Protein AF-A0AAV4K4A9-F1 (afdb_monomer)

Organism: NCBI:txid980427

Secondary structure (DSSP, 8-state):
---------PPP-PPPSS-SEEEEEEEEEEEEEEESBSSSS--SS-EEEE-TTS-EEEEBTTB---EEEE--EEE-GGG--GGGSPPTT-EEEEEEEEEEEEESSS----EEEEEETTEEEEEE-SEEEEEEETTEEEEEEEEE-HHHHTT-TTS-EEEE-EEEE-SHHHHHTT---EEEEEEEEEE-TTSPEEEEEE-------BTTTTB-------------S--TTT---EEEE------SSSPPS--EEEE-

Radius of gyration: 19.11 Å; Cα contacts (8 Å, |Δi|>4): 613; chains: 1; bounding box: 39×49×64 Å

Nearest PDB structures (foldseek):
  7qx5-assembly1_A  TM=4.169E-01  e=8.513E-01  Bacillus thuringiensis serovar israelensis
  7r1e-assembly1_A  TM=4.114E-01  e=1.459E+00  Bacillus thuringiensis serovar jegathesan
  2df7-assembly1_P  TM=2.589E-01  e=4.003E-01  Infectious bursal disease virus
  1vly-assembly1_A  TM=3.754E-01  e=1.540E+00  Escherichia coli
  3hr6-assembly1_A  TM=4.296E-01  e=2.786E+00  Corynebacterium diphtheriae

Mean predicted aligned error: 8.97 Å

Structure (mmCIF, N/CA/C/O backbone):
data_AF-A0AAV4K4A9-F1
#
_entry.id   AF-A0AAV4K4A9-F1
#
loop_
_atom_site.group_PDB
_atom_site.id
_atom_site.type_symbol
_atom_site.label_atom_id
_atom_site.label_alt_id
_atom_site.label_comp_id
_atom_site.label_asym_id
_atom_site.label_entity_id
_atom_site.label_seq_id
_atom_site.pdbx_PDB_ins_code
_atom_site.Cartn_x
_atom_site.Cartn_y
_atom_site.Cartn_z
_atom_site.occupancy
_atom_site.B_iso_or_equiv
_atom_site.auth_seq_id
_atom_site.auth_comp_id
_atom_site.auth_asym_id
_atom_site.auth_atom_id
_atom_site.pdbx_PDB_model_num
ATOM 1 N N . MET A 1 1 ? 16.559 29.540 -35.516 1.00 31.52 1 MET A N 1
ATOM 2 C CA . MET A 1 1 ? 16.149 30.175 -34.246 1.00 31.52 1 MET A CA 1
ATOM 3 C C . MET A 1 1 ? 15.430 29.115 -33.430 1.00 31.52 1 MET A C 1
ATOM 5 O O . MET A 1 1 ? 14.381 28.653 -33.857 1.00 31.52 1 MET A O 1
ATOM 9 N N . CYS A 1 2 ? 16.063 28.633 -32.359 1.00 28.23 2 CYS A N 1
ATOM 10 C CA . CYS A 1 2 ? 15.518 27.601 -31.478 1.00 28.23 2 CYS A CA 1
ATOM 11 C C . CYS A 1 2 ? 14.335 28.163 -30.688 1.00 28.23 2 CYS A C 1
ATOM 13 O O . CYS A 1 2 ? 14.503 29.126 -29.943 1.00 28.23 2 CYS A O 1
ATOM 15 N N . ALA A 1 3 ? 13.161 27.551 -30.822 1.00 24.86 3 ALA A N 1
ATOM 16 C CA . ALA A 1 3 ? 12.085 27.738 -29.863 1.00 24.86 3 ALA A CA 1
ATOM 17 C C . ALA A 1 3 ? 12.395 26.859 -28.646 1.00 24.86 3 ALA A C 1
ATOM 19 O O . ALA A 1 3 ? 12.229 25.641 -28.682 1.00 24.86 3 ALA A O 1
ATOM 20 N N . ALA A 1 4 ? 12.911 27.486 -27.590 1.00 30.33 4 ALA A N 1
ATOM 21 C CA . ALA A 1 4 ? 12.960 26.898 -26.265 1.00 30.33 4 ALA A CA 1
ATOM 22 C C . ALA A 1 4 ? 11.515 26.692 -25.792 1.00 30.33 4 ALA A C 1
ATOM 24 O O . ALA A 1 4 ? 10.808 27.653 -25.486 1.00 30.33 4 ALA A O 1
ATOM 25 N N . GLY A 1 5 ? 11.059 25.441 -25.789 1.00 28.48 5 GLY A N 1
ATOM 26 C CA . GLY A 1 5 ? 9.817 25.075 -25.128 1.00 28.48 5 GLY A CA 1
ATOM 27 C C . GLY A 1 5 ? 9.975 25.307 -23.631 1.00 28.48 5 GLY A C 1
ATOM 28 O O . GLY A 1 5 ? 10.838 24.700 -22.998 1.00 28.48 5 GLY A O 1
ATOM 29 N N . LEU A 1 6 ? 9.155 26.201 -23.078 1.00 29.27 6 LEU A N 1
ATOM 30 C CA . LEU A 1 6 ? 8.904 26.287 -21.645 1.00 29.27 6 LEU A CA 1
ATOM 31 C C . LEU A 1 6 ? 8.525 24.885 -21.141 1.00 29.27 6 LEU A C 1
ATOM 33 O O . LEU A 1 6 ? 7.424 24.402 -21.403 1.00 29.27 6 LEU A O 1
ATOM 37 N N . LEU A 1 7 ? 9.425 24.237 -20.403 1.00 31.30 7 LEU A N 1
ATOM 38 C CA . LEU A 1 7 ? 9.062 23.133 -19.525 1.00 31.30 7 LEU A CA 1
ATOM 39 C C . LEU A 1 7 ? 8.252 23.741 -18.379 1.00 31.30 7 LEU A C 1
ATOM 41 O O . LEU A 1 7 ? 8.807 24.316 -17.444 1.00 31.30 7 LEU A O 1
ATOM 45 N N . ALA A 1 8 ? 6.927 23.665 -18.489 1.00 32.91 8 ALA A N 1
ATOM 46 C CA . ALA A 1 8 ? 6.039 23.909 -17.366 1.00 32.91 8 ALA A CA 1
ATOM 47 C C . ALA A 1 8 ? 6.476 22.996 -16.211 1.00 32.91 8 ALA A C 1
ATOM 49 O O . ALA A 1 8 ? 6.582 21.783 -16.393 1.00 32.91 8 ALA A O 1
ATOM 50 N N . GLY A 1 9 ? 6.754 23.573 -15.039 1.00 34.38 9 GLY A N 1
ATOM 51 C CA . GLY A 1 9 ? 6.986 22.804 -13.820 1.00 34.38 9 GLY A CA 1
ATOM 52 C C . GLY A 1 9 ? 5.786 21.891 -13.579 1.00 34.38 9 GLY A C 1
ATOM 53 O O . GLY A 1 9 ? 4.673 22.371 -13.376 1.00 34.38 9 GLY A O 1
ATOM 54 N N . GLN A 1 10 ? 5.988 20.580 -13.693 1.00 39.47 10 GLN A N 1
ATOM 55 C CA . GLN A 1 10 ? 4.900 19.611 -13.606 1.00 39.47 10 GLN A CA 1
ATOM 56 C C . GLN A 1 10 ? 4.640 19.278 -12.136 1.00 39.47 10 GLN A C 1
ATOM 58 O O . GLN A 1 10 ? 5.542 18.860 -11.413 1.00 39.47 10 GLN A O 1
ATOM 63 N N . ALA A 1 11 ? 3.406 19.525 -11.697 1.00 41.56 11 ALA A N 1
ATOM 64 C CA . ALA A 1 11 ? 2.980 19.400 -10.312 1.00 41.56 11 ALA A CA 1
ATOM 65 C C . ALA A 1 11 ? 3.169 17.967 -9.789 1.00 41.56 11 ALA A C 1
ATOM 67 O O . ALA A 1 11 ? 2.627 17.013 -10.346 1.00 41.56 11 ALA A O 1
ATOM 68 N N . GLN A 1 12 ? 3.901 17.829 -8.681 1.00 52.84 12 GLN A N 1
ATOM 69 C CA . GLN A 1 12 ? 3.776 16.667 -7.804 1.00 52.84 12 GLN A CA 1
ATOM 70 C C . GLN A 1 12 ? 2.296 16.520 -7.429 1.00 52.84 12 GLN A C 1
ATOM 72 O O . GLN A 1 12 ? 1.659 17.503 -7.039 1.00 52.84 12 GLN A O 1
ATOM 77 N N . ALA A 1 13 ? 1.745 15.308 -7.492 1.00 65.62 13 ALA A N 1
ATOM 78 C CA . ALA A 1 13 ? 0.478 15.011 -6.832 1.00 65.62 13 ALA A CA 1
ATOM 79 C C . ALA A 1 13 ? 0.722 14.940 -5.316 1.00 65.62 13 ALA A C 1
ATOM 81 O O . ALA A 1 13 ? 0.806 13.856 -4.733 1.00 65.62 13 ALA A O 1
ATOM 82 N N . ALA A 1 14 ? 0.918 16.119 -4.715 1.00 72.50 14 ALA A N 1
ATOM 83 C CA . ALA A 1 14 ? 1.229 16.288 -3.307 1.00 72.50 14 ALA A CA 1
ATOM 84 C C . ALA A 1 14 ? 0.221 15.520 -2.450 1.00 72.50 14 ALA A C 1
ATOM 86 O O . ALA A 1 14 ? -0.976 15.498 -2.747 1.00 72.50 14 ALA A O 1
ATOM 87 N N . VAL A 1 15 ? 0.721 14.889 -1.387 1.00 83.44 15 VAL A N 1
ATOM 88 C CA . VAL A 1 15 ? -0.141 14.239 -0.398 1.00 83.44 15 VAL A CA 1
ATOM 89 C C . VAL A 1 15 ? -1.158 15.264 0.102 1.00 83.44 15 VAL A C 1
ATOM 91 O O . VAL A 1 15 ? -0.782 16.377 0.475 1.00 83.44 15 VAL A O 1
ATOM 94 N N . SER A 1 16 ? -2.441 14.895 0.063 1.00 83.88 16 SER A N 1
ATOM 95 C CA . SER A 1 16 ? -3.537 15.790 0.446 1.00 83.88 16 SER A CA 1
ATOM 96 C C . SER A 1 16 ? -3.318 16.370 1.844 1.00 83.88 16 SER A C 1
ATOM 98 O O . SER A 1 16 ? -2.911 15.657 2.762 1.00 83.88 16 SER A O 1
ATOM 100 N N . SER A 1 17 ? -3.630 17.655 2.024 1.00 84.25 17 SER A N 1
ATOM 101 C CA . SER A 1 17 ? -3.564 18.306 3.335 1.00 84.25 17 SER A CA 1
ATOM 102 C C . SER A 1 17 ? -4.742 17.958 4.243 1.00 84.25 17 SER A C 1
ATOM 104 O O . SER A 1 17 ? -4.662 18.108 5.465 1.00 84.25 17 SER A O 1
ATOM 106 N N . THR A 1 18 ? -5.836 17.474 3.660 1.00 87.00 18 THR A N 1
ATOM 107 C CA . THR A 1 18 ? -7.007 16.951 4.363 1.00 87.00 18 THR A CA 1
ATOM 108 C C . THR A 1 18 ? -7.087 15.435 4.197 1.00 87.00 18 THR A C 1
ATOM 110 O O . THR A 1 18 ? -6.672 14.897 3.162 1.00 87.00 18 THR A O 1
ATOM 113 N N . PRO A 1 19 ? -7.604 14.715 5.202 1.00 90.44 19 PRO A N 1
ATOM 114 C CA . PRO A 1 19 ? -7.684 13.271 5.125 1.00 90.44 19 PRO A CA 1
ATOM 115 C C . PRO A 1 19 ? -8.718 12.834 4.088 1.00 90.44 19 PRO A C 1
ATOM 117 O O . PRO A 1 19 ? -9.849 13.311 4.050 1.00 90.44 19 PRO A O 1
ATOM 120 N N . ASN A 1 20 ? -8.314 11.869 3.275 1.00 90.38 20 ASN A N 1
ATOM 121 C CA . ASN A 1 20 ? -9.130 11.198 2.272 1.00 90.38 20 ASN A CA 1
ATOM 122 C C . ASN A 1 20 ? -10.130 10.209 2.883 1.00 90.38 20 ASN A C 1
ATOM 124 O O . ASN A 1 20 ? -11.133 9.866 2.259 1.00 90.38 20 ASN A O 1
ATOM 128 N N . LEU A 1 21 ? -9.809 9.700 4.072 1.00 92.75 21 LEU A N 1
ATOM 129 C CA . LEU A 1 21 ? -10.647 8.828 4.880 1.00 92.75 21 LEU A CA 1
ATOM 130 C C . LEU A 1 21 ? -10.305 9.069 6.347 1.00 92.75 21 LEU A C 1
ATOM 132 O O . LEU A 1 21 ? -9.131 9.181 6.707 1.00 92.75 21 LEU A O 1
ATOM 136 N N . GLN A 1 22 ? -11.327 9.089 7.195 1.00 93.44 22 GLN A N 1
ATOM 137 C CA . GLN A 1 22 ? -11.163 9.042 8.640 1.00 93.44 22 GLN A CA 1
ATOM 138 C C . GLN A 1 22 ? -12.026 7.928 9.210 1.00 93.44 22 GLN A C 1
ATOM 140 O O . GLN A 1 22 ? -13.184 7.762 8.827 1.00 93.44 22 GLN A O 1
ATOM 145 N N . VAL A 1 23 ? -11.456 7.171 10.138 1.00 94.94 23 VAL A N 1
ATOM 146 C CA . VAL A 1 23 ? -12.168 6.145 10.896 1.00 94.94 23 VAL A CA 1
ATOM 147 C C . VAL A 1 23 ? -11.972 6.451 12.367 1.00 94.94 23 VAL A C 1
ATOM 149 O O . VAL A 1 23 ? -10.843 6.654 12.804 1.00 94.94 23 VAL A O 1
ATOM 152 N N . SER A 1 24 ? -13.062 6.472 13.127 1.00 93.62 24 SER A N 1
ATOM 153 C CA . SER A 1 24 ? -13.039 6.724 14.567 1.00 93.62 24 SER A CA 1
ATOM 154 C C . SER A 1 24 ? -13.718 5.590 15.325 1.00 93.62 24 SER A C 1
ATOM 156 O O . SER A 1 24 ? -14.653 4.965 14.826 1.00 93.62 24 SER A O 1
ATOM 158 N N . GLY A 1 25 ? -13.252 5.327 16.542 1.00 94.44 25 GLY A N 1
ATOM 159 C CA . GLY A 1 25 ? -13.814 4.307 17.427 1.00 94.44 25 GLY A CA 1
ATOM 160 C C . GLY A 1 25 ? -12.772 3.784 18.405 1.00 94.44 25 GLY A C 1
ATOM 161 O O . GLY A 1 25 ? -11.691 4.357 18.519 1.00 94.44 25 GLY A O 1
ATOM 162 N N . ARG A 1 26 ? -13.065 2.674 19.092 1.00 95.75 26 ARG A N 1
ATOM 163 C CA . ARG A 1 26 ? -12.061 1.926 19.872 1.00 95.75 26 ARG A CA 1
ATOM 164 C C . ARG A 1 26 ? -11.198 1.092 18.936 1.00 95.75 26 ARG A C 1
ATOM 166 O O . ARG A 1 26 ? -11.379 -0.119 18.817 1.00 95.75 26 ARG A O 1
ATOM 173 N N . ILE A 1 27 ? -10.335 1.783 18.207 1.00 96.31 27 ILE A N 1
ATOM 174 C CA . ILE A 1 27 ? -9.623 1.247 17.053 1.00 96.31 27 ILE A CA 1
ATOM 175 C C . ILE A 1 27 ? -8.112 1.336 17.218 1.00 96.31 27 ILE A C 1
ATOM 177 O O . ILE A 1 27 ? -7.586 2.155 17.969 1.00 96.31 27 ILE A O 1
ATOM 181 N N . GLU A 1 28 ? -7.428 0.494 16.461 1.00 95.25 28 GLU A N 1
ATOM 182 C CA . GLU A 1 28 ? -5.999 0.558 16.175 1.00 95.25 28 GLU A CA 1
ATOM 183 C C . GLU A 1 28 ? -5.806 0.060 14.734 1.00 95.25 28 GLU A C 1
ATOM 185 O O . GLU A 1 28 ? -6.758 -0.420 14.102 1.00 95.25 28 GLU A O 1
ATOM 190 N N . TYR A 1 29 ? -4.606 0.209 14.181 1.00 95.31 29 TYR A N 1
ATOM 191 C CA . TYR A 1 29 ? -4.304 -0.292 12.845 1.00 95.31 29 TYR A CA 1
ATOM 192 C C . TYR A 1 29 ? -3.101 -1.232 12.826 1.00 95.31 29 TYR A C 1
ATOM 194 O O . TYR A 1 29 ? -2.141 -1.073 13.576 1.00 95.31 29 TYR A O 1
ATOM 202 N N . ALA A 1 30 ? -3.152 -2.197 11.912 1.00 94.50 30 ALA A N 1
ATOM 203 C CA . ALA A 1 30 ? -2.021 -3.024 11.529 1.00 94.50 30 ALA A CA 1
ATOM 204 C C . ALA A 1 30 ? -1.550 -2.589 10.137 1.00 94.50 30 ALA A C 1
ATOM 206 O O . ALA A 1 30 ? -2.353 -2.504 9.206 1.00 94.50 30 ALA A O 1
ATOM 207 N N . ALA A 1 31 ? -0.255 -2.316 9.994 1.00 93.31 31 ALA A N 1
ATOM 208 C CA . ALA A 1 31 ? 0.359 -1.944 8.723 1.00 93.31 31 ALA A CA 1
ATOM 209 C C . ALA A 1 31 ? 1.382 -3.000 8.304 1.00 93.31 31 ALA A C 1
ATOM 211 O O . ALA A 1 31 ? 2.259 -3.393 9.079 1.00 93.31 31 ALA A O 1
ATOM 212 N N . MET A 1 32 ? 1.277 -3.472 7.070 1.00 91.81 32 MET A N 1
ATOM 213 C CA . MET A 1 32 ? 2.127 -4.541 6.555 1.00 91.81 32 MET A CA 1
ATOM 214 C C . MET A 1 32 ? 2.301 -4.412 5.050 1.00 91.81 32 MET A C 1
ATOM 216 O O . MET A 1 32 ? 1.463 -3.821 4.389 1.00 91.81 32 MET A O 1
ATOM 220 N N . GLY A 1 33 ? 3.374 -4.955 4.496 1.00 90.44 33 GLY A N 1
ATOM 221 C CA . GLY A 1 33 ? 3.667 -4.788 3.080 1.00 90.44 33 GLY A CA 1
ATOM 222 C C . GLY A 1 33 ? 4.835 -5.644 2.641 1.00 90.44 33 GLY A C 1
ATOM 223 O O . GLY A 1 33 ? 5.536 -6.227 3.474 1.00 90.44 33 GLY A O 1
ATOM 224 N N . ALA A 1 34 ? 5.042 -5.698 1.332 1.00 85.19 34 ALA A N 1
ATOM 225 C CA . ALA A 1 34 ? 6.196 -6.337 0.728 1.00 85.19 34 ALA A CA 1
ATOM 226 C C . ALA A 1 34 ? 6.656 -5.557 -0.508 1.00 85.19 34 ALA A C 1
ATOM 228 O O . ALA A 1 34 ? 5.918 -4.767 -1.101 1.00 85.19 34 ALA A O 1
ATOM 229 N N . SER A 1 35 ? 7.903 -5.805 -0.900 1.00 84.50 35 SER A N 1
ATOM 230 C CA . SER A 1 35 ? 8.472 -5.298 -2.145 1.00 84.50 35 SER A CA 1
ATOM 231 C C . SER A 1 35 ? 8.472 -6.386 -3.218 1.00 84.50 35 SER A C 1
ATOM 233 O O . SER A 1 35 ? 8.576 -7.578 -2.920 1.00 84.50 35 SER A O 1
ATOM 235 N N . PHE A 1 36 ? 8.411 -5.961 -4.478 1.00 81.44 36 PHE A N 1
ATOM 236 C CA . PHE A 1 36 ? 8.521 -6.834 -5.648 1.00 81.44 36 PHE A CA 1
ATOM 237 C C . PHE A 1 36 ? 9.974 -7.237 -5.970 1.00 81.44 36 PHE A C 1
ATOM 239 O O . PHE A 1 36 ? 10.223 -7.917 -6.964 1.00 81.44 36 PHE A O 1
ATOM 246 N N . ARG A 1 37 ? 10.948 -6.850 -5.136 1.00 74.44 37 ARG A N 1
ATOM 247 C CA . ARG A 1 37 ? 12.365 -7.208 -5.292 1.00 74.44 37 ARG A CA 1
ATOM 248 C C . ARG A 1 37 ? 12.674 -8.665 -4.971 1.00 74.44 37 ARG A C 1
ATOM 250 O O . ARG A 1 37 ? 12.020 -9.296 -4.139 1.00 74.44 37 ARG A O 1
ATOM 257 N N . THR A 1 38 ? 13.732 -9.185 -5.592 1.00 57.22 38 THR A N 1
ATOM 258 C CA . THR A 1 38 ? 14.248 -10.540 -5.328 1.00 57.22 38 THR A CA 1
ATOM 259 C C . THR A 1 38 ? 15.074 -10.660 -4.055 1.00 57.22 38 THR A C 1
ATOM 261 O O . THR A 1 38 ? 15.098 -11.733 -3.461 1.00 57.22 38 THR A O 1
ATOM 264 N N . THR A 1 39 ? 15.713 -9.579 -3.611 1.00 52.69 39 THR A N 1
ATOM 265 C CA . THR A 1 39 ? 16.541 -9.535 -2.399 1.00 52.69 39 THR A CA 1
ATOM 266 C C . THR A 1 39 ? 16.265 -8.250 -1.624 1.00 52.69 39 THR A C 1
ATOM 268 O O . THR A 1 39 ? 16.227 -7.158 -2.192 1.00 52.69 39 THR A O 1
ATOM 271 N N . ASN A 1 40 ? 16.049 -8.386 -0.312 1.00 41.81 40 ASN A N 1
ATOM 272 C CA . ASN A 1 40 ? 16.108 -7.265 0.621 1.00 41.81 40 ASN A CA 1
ATOM 273 C C . ASN A 1 40 ? 17.582 -6.885 0.779 1.00 41.81 40 ASN A C 1
ATOM 275 O O . ASN A 1 40 ? 18.361 -7.695 1.276 1.00 41.81 40 ASN A O 1
ATOM 279 N N . GLY A 1 41 ? 17.952 -5.684 0.347 1.00 35.34 41 GLY A N 1
ATOM 280 C CA . GLY A 1 41 ? 19.350 -5.283 0.235 1.00 35.34 41 GLY A CA 1
ATOM 281 C C . GLY A 1 41 ? 19.921 -5.730 -1.106 1.00 35.34 41 GLY A C 1
ATOM 282 O O . GLY A 1 41 ? 19.940 -6.913 -1.447 1.00 35.34 41 GLY A O 1
ATOM 283 N N . ASN A 1 42 ? 20.356 -4.765 -1.898 1.00 36.44 42 ASN A N 1
ATOM 284 C CA . ASN A 1 42 ? 21.096 -5.026 -3.119 1.00 36.44 42 ASN A CA 1
ATOM 285 C C . ASN A 1 42 ? 22.509 -4.465 -2.892 1.00 36.44 42 ASN A C 1
ATOM 287 O O . ASN A 1 42 ? 22.728 -3.578 -2.078 1.00 36.44 42 ASN A O 1
ATOM 291 N N . SER A 1 43 ? 23.506 -4.995 -3.565 1.00 39.88 43 SER A N 1
ATOM 292 C CA . SER A 1 43 ? 24.844 -4.395 -3.621 1.00 39.88 43 SER A CA 1
ATOM 293 C C . SER A 1 43 ? 25.363 -4.406 -5.055 1.00 39.88 43 SER A C 1
ATOM 295 O O . SER A 1 43 ? 26.556 -4.251 -5.295 1.00 39.88 43 SER A O 1
ATOM 297 N N . SER A 1 44 ? 24.458 -4.580 -6.024 1.00 42.16 44 SER A N 1
ATOM 298 C CA . SER A 1 44 ? 24.769 -4.606 -7.445 1.00 42.16 44 SER A CA 1
ATOM 299 C C . SER A 1 44 ? 24.032 -3.503 -8.199 1.00 42.16 44 SER A C 1
ATOM 301 O O . SER A 1 44 ? 22.942 -3.071 -7.827 1.00 42.16 44 SER A O 1
ATOM 303 N N . THR A 1 45 ? 24.628 -3.089 -9.309 1.00 47.88 45 THR A N 1
ATOM 304 C CA . THR A 1 45 ? 24.135 -2.121 -10.298 1.00 47.88 45 THR A CA 1
ATOM 305 C C . THR A 1 45 ? 22.910 -2.604 -11.097 1.00 47.88 45 THR A C 1
ATOM 307 O O . THR A 1 45 ? 22.558 -1.983 -12.098 1.00 47.88 45 THR A O 1
ATOM 310 N N . ALA A 1 46 ? 22.258 -3.701 -10.689 1.00 52.94 46 ALA A N 1
ATOM 311 C CA . ALA A 1 46 ? 21.149 -4.321 -11.410 1.00 52.94 46 ALA A CA 1
ATOM 312 C C . ALA A 1 46 ? 19.853 -4.343 -10.576 1.00 52.94 46 ALA A C 1
ATOM 314 O O . ALA A 1 46 ? 19.849 -4.784 -9.426 1.00 52.94 46 ALA A O 1
ATOM 315 N N . CYS A 1 47 ? 18.747 -3.861 -11.148 1.00 64.75 47 CYS A N 1
ATOM 316 C CA . CYS A 1 47 ? 17.433 -3.791 -10.506 1.00 64.75 47 CYS A CA 1
ATOM 317 C C . CYS A 1 47 ? 16.666 -5.096 -10.736 1.00 64.75 47 CYS A C 1
ATOM 319 O O . CYS A 1 47 ? 16.192 -5.352 -11.844 1.00 64.75 47 CYS A O 1
ATOM 321 N N . THR A 1 48 ? 16.530 -5.908 -9.690 1.00 72.81 48 THR A N 1
ATOM 322 C CA . THR A 1 48 ? 16.037 -7.283 -9.823 1.00 72.81 48 THR A CA 1
ATOM 323 C C . THR A 1 48 ? 14.656 -7.473 -9.181 1.00 72.81 48 THR A C 1
ATOM 325 O O . THR A 1 48 ? 14.477 -7.240 -7.982 1.00 72.81 48 THR A O 1
ATOM 328 N N . PHE A 1 49 ? 13.675 -7.914 -9.974 1.00 75.69 49 PHE A N 1
ATOM 329 C CA . PHE A 1 49 ? 12.263 -8.073 -9.604 1.00 75.69 49 PHE A CA 1
ATOM 330 C C . PHE A 1 49 ? 11.781 -9.510 -9.763 1.00 75.69 49 PHE A C 1
ATOM 332 O O . PHE A 1 49 ? 12.203 -10.236 -10.660 1.00 75.69 49 PHE A O 1
ATOM 339 N N . LYS A 1 50 ? 10.855 -9.918 -8.902 1.00 76.81 50 LYS A N 1
ATOM 340 C CA . LYS A 1 50 ? 10.150 -11.194 -9.017 1.00 76.81 50 LYS A CA 1
ATOM 341 C C . LYS A 1 50 ? 9.042 -11.086 -10.070 1.00 76.81 50 LYS A C 1
ATOM 343 O O . LYS A 1 50 ? 8.382 -10.056 -10.190 1.00 76.81 50 LYS A O 1
ATOM 348 N N . THR A 1 51 ? 8.811 -12.164 -10.809 1.00 79.81 51 THR A N 1
ATOM 349 C CA . THR A 1 51 ? 7.688 -12.300 -11.754 1.00 79.81 51 THR A CA 1
ATOM 350 C C . THR A 1 51 ? 6.563 -13.139 -11.132 1.00 79.81 51 THR A C 1
ATOM 352 O O . THR A 1 51 ? 6.838 -13.956 -10.245 1.00 79.81 51 THR A O 1
ATOM 355 N N . PRO A 1 52 ? 5.308 -13.031 -11.610 1.00 76.31 52 PRO A N 1
ATOM 356 C CA . PRO A 1 52 ? 4.195 -13.850 -11.112 1.00 76.31 52 PRO A CA 1
ATOM 357 C C . PRO A 1 52 ? 4.431 -15.367 -11.227 1.00 76.31 52 PRO A C 1
ATOM 359 O O . PRO A 1 52 ? 3.888 -16.143 -10.447 1.00 76.31 52 PRO A O 1
ATOM 362 N N . SER A 1 53 ? 5.265 -15.792 -12.182 1.00 77.81 53 SER A N 1
ATOM 363 C CA . SER A 1 53 ? 5.638 -17.200 -12.394 1.00 77.81 53 SER A CA 1
ATOM 364 C C . SER A 1 53 ? 6.678 -17.736 -11.398 1.00 77.81 53 SER A C 1
ATOM 366 O O . SER A 1 53 ? 7.033 -18.910 -11.454 1.00 77.81 53 SER A O 1
ATOM 368 N N . GLY A 1 54 ? 7.189 -16.892 -10.494 1.00 70.19 54 GLY A N 1
ATOM 369 C CA . GLY A 1 54 ? 8.247 -17.247 -9.543 1.00 70.19 54 GLY A CA 1
ATOM 370 C C . GLY A 1 54 ? 9.670 -17.073 -10.085 1.00 70.19 54 GLY A C 1
ATOM 371 O O . GLY A 1 54 ? 10.621 -17.217 -9.323 1.00 70.19 54 GLY A O 1
ATOM 372 N N . GLY A 1 55 ? 9.825 -16.720 -11.365 1.00 77.44 55 GLY A N 1
ATOM 373 C CA . GLY A 1 55 ? 11.105 -16.325 -11.949 1.00 77.44 55 GLY A CA 1
ATOM 374 C C . GLY A 1 55 ? 11.543 -14.915 -11.544 1.00 77.44 55 GLY A C 1
ATOM 375 O O . GLY A 1 55 ? 10.793 -14.165 -10.916 1.00 77.44 55 GLY A O 1
ATOM 376 N N . THR A 1 56 ? 12.739 -14.542 -11.983 1.00 77.38 56 THR A N 1
ATOM 377 C CA . THR A 1 56 ? 13.374 -13.254 -11.703 1.00 77.38 56 THR A CA 1
ATOM 378 C C . THR A 1 56 ? 13.627 -12.494 -13.000 1.00 77.38 56 THR A C 1
ATOM 380 O O . THR A 1 56 ? 14.087 -13.078 -13.977 1.00 77.38 56 THR A O 1
ATOM 383 N N . PHE A 1 57 ? 13.376 -11.189 -12.987 1.00 73.81 57 PHE A N 1
ATOM 384 C CA . PHE A 1 57 ? 13.760 -10.255 -14.034 1.00 73.81 57 PHE A CA 1
ATOM 385 C C . PHE A 1 57 ? 14.841 -9.299 -13.520 1.00 73.81 57 PHE A C 1
ATOM 387 O O . PHE A 1 57 ? 14.699 -8.756 -12.427 1.00 73.81 57 PHE A O 1
ATOM 394 N N . THR A 1 58 ? 15.883 -9.054 -14.313 1.00 73.06 58 THR A N 1
ATOM 395 C CA . THR A 1 58 ? 16.985 -8.143 -13.973 1.00 73.06 58 THR A CA 1
ATOM 396 C C . THR A 1 58 ? 17.074 -7.038 -15.018 1.00 73.06 58 THR A C 1
ATOM 398 O O . THR A 1 58 ? 17.311 -7.331 -16.188 1.00 73.06 58 THR A O 1
ATOM 401 N N . GLY A 1 59 ? 16.922 -5.779 -14.608 1.00 62.38 59 GLY A N 1
ATOM 402 C CA . GLY A 1 59 ? 17.159 -4.624 -15.475 1.00 62.38 59 GLY A CA 1
ATOM 403 C C . GLY A 1 59 ? 18.458 -3.888 -15.156 1.00 62.38 59 GLY A C 1
ATOM 404 O O . GLY A 1 59 ? 18.947 -3.914 -14.024 1.00 62.38 59 GLY A O 1
ATOM 405 N N . SER A 1 60 ? 19.016 -3.220 -16.164 1.00 60.19 60 SER A N 1
ATOM 406 C CA . SER A 1 60 ? 20.211 -2.376 -16.048 1.00 60.19 60 SER A CA 1
ATOM 407 C C . SER A 1 60 ? 20.134 -1.190 -17.016 1.00 60.19 60 SER A C 1
ATOM 409 O O . SER A 1 60 ? 19.333 -1.191 -17.952 1.00 60.19 60 SER A O 1
ATOM 411 N N . SER A 1 61 ? 21.015 -0.199 -16.849 1.00 56.47 61 SER A N 1
ATOM 412 C CA . SER A 1 61 ? 21.161 0.910 -17.808 1.00 56.47 61 SER A CA 1
ATOM 413 C C . SER A 1 61 ? 21.603 0.447 -19.206 1.00 56.47 61 SER A C 1
ATOM 415 O O . SER A 1 61 ? 21.266 1.087 -20.197 1.00 56.47 61 SER A O 1
ATOM 417 N N . SER A 1 62 ? 22.313 -0.683 -19.299 1.00 54.00 62 SER A N 1
ATOM 418 C CA . SER A 1 62 ? 22.737 -1.330 -20.551 1.00 54.00 62 SER A CA 1
ATOM 419 C C . SER A 1 62 ? 21.730 -2.357 -21.092 1.00 54.00 62 SER A C 1
ATOM 421 O O . SER A 1 62 ? 21.927 -2.913 -22.170 1.00 54.00 62 SER A O 1
ATOM 423 N N . SER A 1 63 ? 20.655 -2.635 -20.355 1.00 54.31 63 SER A N 1
ATOM 424 C CA . SER A 1 63 ? 19.589 -3.588 -20.689 1.00 54.31 63 SER A CA 1
ATOM 425 C C . SER A 1 63 ? 18.240 -2.992 -20.292 1.00 54.31 63 SER A C 1
ATOM 427 O O . SER A 1 63 ? 17.473 -3.584 -19.536 1.00 54.31 63 SER A O 1
ATOM 429 N N . ALA A 1 64 ? 17.987 -1.775 -20.773 1.00 51.78 64 ALA A N 1
ATOM 430 C CA . ALA A 1 64 ? 16.776 -0.996 -20.553 1.00 51.78 64 ALA A CA 1
ATOM 431 C C . ALA A 1 64 ? 15.547 -1.654 -21.207 1.00 51.78 64 ALA A C 1
ATOM 433 O O . ALA A 1 64 ? 15.059 -1.192 -22.239 1.00 51.78 64 ALA A O 1
ATOM 434 N N . VAL A 1 65 ? 15.054 -2.757 -20.649 1.00 55.72 65 VAL A N 1
ATOM 435 C CA . VAL A 1 65 ? 13.904 -3.471 -21.208 1.00 55.72 65 VAL A CA 1
ATOM 436 C C . VAL A 1 65 ? 12.618 -2.980 -20.545 1.00 55.72 65 VAL A C 1
ATOM 438 O O . VAL A 1 65 ? 12.229 -3.481 -19.501 1.00 55.72 65 VAL A O 1
ATOM 441 N N . GLY A 1 66 ? 11.942 -2.037 -21.204 1.00 66.56 66 GLY A N 1
ATOM 442 C CA . GLY A 1 66 ? 10.490 -1.821 -21.139 1.00 66.56 66 GLY A CA 1
ATOM 443 C C . GLY A 1 66 ? 9.779 -1.809 -19.772 1.00 66.56 66 GLY A C 1
ATOM 444 O O . GLY A 1 66 ? 10.350 -1.587 -18.705 1.00 66.56 66 GLY A O 1
ATOM 445 N N . GLN A 1 67 ? 8.461 -1.977 -19.855 1.00 77.94 67 GLN A N 1
ATOM 446 C CA . GLN A 1 67 ? 7.572 -2.209 -18.721 1.00 77.94 67 GLN A CA 1
ATOM 447 C C . GLN A 1 67 ? 7.549 -3.714 -18.450 1.00 77.94 6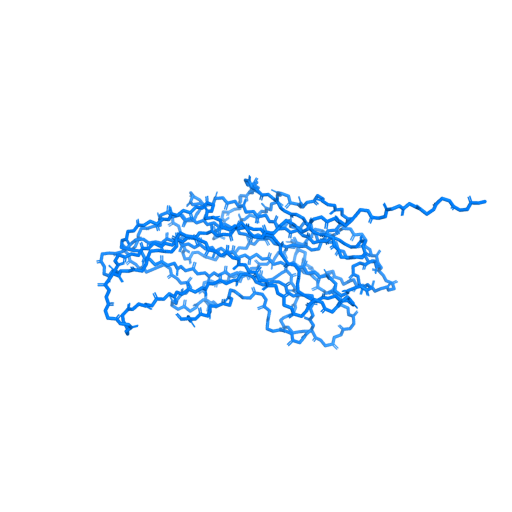7 GLN A C 1
ATOM 449 O O . GLN A 1 67 ? 7.357 -4.499 -19.382 1.00 77.94 67 GLN A O 1
ATOM 454 N N . ILE A 1 68 ? 7.744 -4.121 -17.197 1.00 83.06 68 ILE A N 1
ATOM 455 C CA . ILE A 1 68 ? 7.615 -5.521 -16.789 1.00 83.06 68 ILE A CA 1
ATOM 456 C C . ILE A 1 68 ? 6.370 -5.722 -15.936 1.00 83.06 68 ILE A C 1
ATOM 458 O O . ILE A 1 68 ? 5.963 -4.828 -15.198 1.00 83.06 68 ILE A O 1
ATOM 462 N N . VAL A 1 69 ? 5.830 -6.937 -15.972 1.00 86.38 69 VAL A N 1
ATOM 463 C CA . VAL A 1 69 ? 4.799 -7.382 -15.033 1.00 86.38 69 VAL A CA 1
ATOM 464 C C . VAL A 1 69 ? 5.495 -8.032 -13.837 1.00 86.38 69 VAL A C 1
ATOM 466 O O . VAL A 1 69 ? 5.971 -9.169 -13.915 1.00 86.38 69 VAL A O 1
ATOM 469 N N . ALA A 1 70 ? 5.588 -7.299 -12.732 1.00 80.44 70 ALA A N 1
ATOM 470 C CA . ALA A 1 70 ? 6.152 -7.782 -11.482 1.00 80.44 70 ALA A CA 1
ATOM 471 C C . ALA A 1 70 ? 5.114 -8.588 -10.688 1.00 80.44 70 ALA A C 1
ATOM 473 O O . ALA A 1 70 ? 3.905 -8.359 -10.764 1.00 80.44 70 ALA A O 1
ATOM 474 N N . GLY A 1 71 ? 5.580 -9.542 -9.889 1.00 84.94 71 GLY A N 1
ATOM 475 C CA . GLY A 1 71 ? 4.709 -10.308 -9.008 1.00 84.94 71 GLY A CA 1
ATOM 476 C C . GLY A 1 71 ? 5.445 -10.989 -7.875 1.00 84.94 71 GLY A C 1
ATOM 477 O O . GLY A 1 71 ? 6.613 -10.713 -7.621 1.00 84.94 71 GLY A O 1
ATOM 478 N N . ASN A 1 72 ? 4.751 -11.878 -7.178 1.00 83.62 72 ASN A N 1
ATOM 479 C CA . ASN A 1 72 ? 5.281 -12.641 -6.058 1.00 83.62 72 ASN A CA 1
ATOM 480 C C . ASN A 1 72 ? 5.836 -11.767 -4.912 1.00 83.62 72 ASN A C 1
ATOM 482 O O . ASN A 1 72 ? 6.780 -12.148 -4.206 1.00 83.62 72 ASN A O 1
ATOM 486 N N . ALA A 1 73 ? 5.230 -10.592 -4.703 1.00 85.56 73 ALA A N 1
ATOM 487 C CA . ALA A 1 73 ? 5.459 -9.757 -3.528 1.00 85.56 73 ALA A CA 1
ATOM 488 C C . ALA A 1 73 ? 4.650 -10.322 -2.351 1.00 85.56 73 ALA A C 1
ATOM 490 O O . ALA A 1 73 ? 3.588 -9.808 -1.995 1.00 85.56 73 ALA A O 1
ATOM 491 N N . THR A 1 74 ? 5.134 -11.441 -1.816 1.00 87.12 74 THR A N 1
ATOM 492 C CA . THR A 1 74 ? 4.473 -12.240 -0.779 1.00 87.12 74 THR A CA 1
ATOM 493 C C . THR A 1 74 ? 4.890 -11.796 0.621 1.00 87.12 74 THR A C 1
ATOM 495 O O . THR A 1 74 ? 6.063 -11.515 0.860 1.00 87.12 74 THR A O 1
ATOM 498 N N . LEU A 1 75 ? 3.925 -11.781 1.537 1.00 86.19 75 LEU A N 1
ATOM 499 C CA . LEU A 1 75 ? 4.098 -11.663 2.976 1.00 86.19 75 LEU A CA 1
ATOM 500 C C . LEU A 1 75 ? 3.379 -12.832 3.657 1.00 86.19 75 LEU A C 1
ATOM 502 O O . LEU A 1 75 ? 2.147 -12.931 3.636 1.00 86.19 75 LEU A O 1
ATOM 506 N N . LEU A 1 76 ? 4.152 -13.722 4.266 1.00 85.50 76 LEU A N 1
ATOM 507 C CA . LEU A 1 76 ? 3.641 -14.873 4.997 1.00 85.50 76 LEU A CA 1
ATOM 508 C C . LEU A 1 76 ? 3.197 -14.465 6.404 1.00 85.50 76 LEU A C 1
ATOM 510 O O . LEU A 1 76 ? 3.748 -13.553 7.020 1.00 85.50 76 LEU A O 1
ATOM 514 N N . ASP A 1 77 ? 2.231 -15.191 6.969 1.00 79.56 77 ASP A N 1
ATOM 515 C CA . ASP A 1 77 ? 1.787 -14.917 8.341 1.00 79.56 77 ASP A CA 1
ATOM 516 C C . ASP A 1 77 ? 2.906 -15.119 9.383 1.00 79.56 77 ASP A C 1
ATOM 518 O O . ASP A 1 77 ? 2.967 -14.408 10.389 1.00 79.56 77 ASP A O 1
ATOM 522 N N . THR A 1 78 ? 3.823 -16.051 9.121 1.00 81.75 78 THR A N 1
ATOM 523 C CA . THR A 1 78 ? 4.988 -16.344 9.968 1.00 81.75 78 THR A CA 1
ATOM 524 C C . THR A 1 78 ? 6.043 -15.239 9.951 1.00 81.75 78 THR A C 1
ATOM 526 O O . THR A 1 78 ? 6.884 -15.191 10.841 1.00 81.75 78 THR A O 1
ATOM 529 N N . GLU A 1 79 ? 6.004 -14.341 8.964 1.00 82.50 79 GLU A N 1
ATOM 530 C CA . GLU A 1 79 ? 6.933 -13.208 8.833 1.00 82.50 79 GLU A CA 1
ATOM 531 C C . GLU A 1 79 ? 6.422 -11.949 9.553 1.00 82.50 79 GLU A C 1
ATOM 533 O O . GLU A 1 79 ? 7.134 -10.946 9.646 1.00 82.50 79 GLU A O 1
ATOM 538 N N . ARG A 1 80 ? 5.186 -11.989 10.069 1.00 84.75 80 ARG A N 1
ATOM 539 C CA . ARG A 1 80 ? 4.544 -10.868 10.757 1.00 84.75 80 ARG A CA 1
ATOM 540 C C . ARG A 1 80 ? 4.693 -10.971 12.266 1.00 84.75 80 ARG A C 1
ATOM 542 O O . ARG A 1 80 ? 4.412 -12.006 12.870 1.00 84.75 80 ARG A O 1
ATOM 549 N N . ASN A 1 81 ? 5.045 -9.850 12.885 1.00 88.94 81 ASN A N 1
ATOM 550 C CA . ASN A 1 81 ? 5.014 -9.714 14.339 1.00 88.94 81 ASN A CA 1
ATOM 551 C C . ASN A 1 81 ? 3.599 -9.348 14.839 1.00 88.94 81 ASN A C 1
ATOM 553 O O . ASN A 1 81 ? 2.683 -9.108 14.052 1.00 88.94 81 ASN A O 1
ATOM 557 N N . ALA A 1 82 ? 3.424 -9.276 16.160 1.00 89.31 82 ALA A N 1
ATOM 558 C CA . ALA A 1 82 ? 2.124 -9.007 16.775 1.00 89.31 82 ALA A CA 1
ATOM 559 C C . ALA A 1 82 ? 1.499 -7.658 16.366 1.00 89.31 82 ALA A C 1
ATOM 561 O O . ALA A 1 82 ? 0.283 -7.590 16.230 1.00 89.31 82 ALA A O 1
ATOM 562 N N . VAL A 1 83 ? 2.295 -6.606 16.117 1.00 88.94 83 VAL A N 1
ATOM 563 C CA . VAL A 1 83 ? 1.761 -5.286 15.713 1.00 88.94 83 VAL A CA 1
ATOM 564 C C . VAL A 1 83 ? 1.279 -5.254 14.258 1.00 88.94 83 VAL A C 1
ATOM 566 O O . VAL A 1 83 ? 0.592 -4.325 13.847 1.00 88.94 83 VAL A O 1
ATOM 569 N N . GLN A 1 84 ? 1.620 -6.278 13.474 1.00 90.88 84 GLN A N 1
ATOM 570 C CA . GLN A 1 84 ? 1.189 -6.449 12.086 1.00 90.88 84 GLN A CA 1
ATOM 571 C C . GLN A 1 84 ? 0.017 -7.429 11.946 1.00 90.88 84 GLN A C 1
ATOM 573 O O . GLN A 1 84 ? -0.366 -7.760 10.823 1.00 90.88 84 GLN A O 1
ATOM 578 N N . LYS A 1 85 ? -0.544 -7.910 13.061 1.00 93.75 85 LYS A N 1
ATOM 579 C CA . LYS A 1 85 ? -1.676 -8.841 13.082 1.00 93.75 85 LYS A CA 1
ATOM 580 C C . LYS A 1 85 ? -2.899 -8.184 13.705 1.00 93.75 85 LYS A C 1
ATOM 582 O O . LYS A 1 85 ? -2.793 -7.390 14.634 1.00 93.75 85 LYS A O 1
ATOM 587 N N . VAL A 1 86 ? -4.073 -8.559 13.211 1.00 96.06 86 VAL A N 1
ATOM 588 C CA . VAL A 1 86 ? -5.352 -8.185 13.820 1.00 96.06 86 VAL A CA 1
ATOM 589 C C . VAL A 1 86 ? -5.608 -9.115 15.016 1.00 96.06 86 VAL A C 1
ATOM 591 O O . VAL A 1 86 ? -5.631 -10.335 14.818 1.00 96.06 86 VAL A O 1
ATOM 594 N N . PRO A 1 87 ? -5.786 -8.596 16.247 1.00 96.31 87 PRO A N 1
ATOM 595 C CA . PRO A 1 87 ? -6.031 -9.419 17.431 1.00 96.31 87 PRO A CA 1
ATOM 596 C C . PRO A 1 87 ? -7.315 -10.249 17.327 1.00 96.31 87 PRO A C 1
ATOM 598 O O . PRO A 1 87 ? -8.290 -9.843 16.692 1.00 96.31 87 PRO A O 1
ATOM 601 N N . ALA A 1 88 ? -7.343 -11.400 18.001 1.00 95.19 88 ALA A N 1
ATOM 602 C CA . ALA A 1 88 ? -8.557 -12.204 18.112 1.00 95.19 88 ALA A CA 1
ATOM 603 C C . ALA A 1 88 ? -9.694 -11.395 18.765 1.00 95.19 88 ALA A C 1
ATOM 605 O O . ALA A 1 88 ? -9.461 -10.623 19.690 1.00 95.19 88 ALA A O 1
ATOM 606 N N . GLY A 1 89 ? -10.922 -11.563 18.268 1.00 95.62 89 GLY A N 1
ATOM 607 C CA . GLY A 1 89 ? -12.091 -10.807 18.733 1.00 95.62 89 GLY A CA 1
ATOM 608 C C . GLY A 1 89 ? -12.189 -9.373 18.196 1.00 95.62 89 GLY A C 1
ATOM 609 O O . GLY A 1 89 ? -13.173 -8.691 18.476 1.00 95.62 89 GLY A O 1
ATOM 610 N N . ALA A 1 90 ? -11.211 -8.900 17.415 1.00 97.81 90 ALA A N 1
ATOM 611 C CA . ALA A 1 90 ? -11.297 -7.604 16.754 1.00 97.81 90 ALA A CA 1
ATOM 612 C C . ALA A 1 90 ? -12.146 -7.672 15.476 1.00 97.81 90 ALA A C 1
ATOM 614 O O . ALA A 1 90 ? -12.189 -8.687 14.782 1.00 97.81 90 ALA A O 1
ATOM 615 N N . THR A 1 91 ? -12.796 -6.561 15.136 1.00 97.75 91 THR A N 1
ATOM 616 C CA . THR A 1 91 ? -13.597 -6.415 13.914 1.00 97.75 91 THR A CA 1
ATOM 617 C C . THR A 1 91 ? -12.893 -5.489 12.933 1.00 97.75 91 THR A C 1
ATOM 619 O O . THR A 1 91 ? -12.636 -4.333 13.257 1.00 97.75 91 THR A O 1
ATOM 622 N N . VAL A 1 92 ? -12.623 -5.955 11.711 1.00 98.38 92 VAL A N 1
ATOM 623 C CA . VAL A 1 92 ? -12.070 -5.101 10.646 1.00 98.38 92 VAL A CA 1
ATOM 624 C C . VAL A 1 92 ? -13.090 -4.027 10.254 1.00 98.38 92 VAL A C 1
ATOM 626 O O . VAL A 1 92 ? -14.230 -4.337 9.895 1.00 98.38 92 VAL A O 1
ATOM 629 N N . LYS A 1 93 ? -12.672 -2.760 10.315 1.00 98.12 93 LYS A N 1
ATOM 630 C CA . LYS A 1 93 ? -13.480 -1.587 9.949 1.00 98.12 93 LYS A CA 1
ATOM 631 C C . LYS A 1 93 ? -13.187 -1.126 8.531 1.00 98.12 93 LYS A C 1
ATOM 633 O O . LYS A 1 93 ? -14.123 -0.873 7.782 1.00 98.12 93 LYS A O 1
ATOM 638 N N . THR A 1 94 ? -11.909 -1.060 8.170 1.00 98.12 94 THR A N 1
ATOM 639 C CA . THR A 1 94 ? -11.456 -0.783 6.805 1.00 98.12 94 THR A CA 1
ATOM 640 C C . THR A 1 94 ? -10.128 -1.488 6.543 1.00 98.12 94 THR A C 1
ATOM 642 O O . THR A 1 94 ? -9.347 -1.709 7.474 1.00 98.12 94 THR A O 1
ATOM 645 N N . ALA A 1 95 ? -9.878 -1.855 5.291 1.00 98.38 95 ALA A N 1
ATOM 646 C CA . ALA A 1 95 ? -8.585 -2.316 4.824 1.00 98.38 95 ALA A CA 1
ATOM 647 C C . ALA A 1 95 ? -8.246 -1.634 3.493 1.00 98.38 95 ALA A C 1
ATOM 649 O O . ALA A 1 95 ? -8.955 -1.823 2.505 1.00 98.38 95 ALA A O 1
ATOM 650 N N . LEU A 1 96 ? -7.165 -0.856 3.469 1.00 98.31 96 LEU A N 1
ATOM 651 C CA . LEU A 1 96 ? -6.718 -0.111 2.294 1.00 98.31 96 LEU A CA 1
ATOM 652 C C . LEU A 1 96 ? -5.407 -0.689 1.768 1.00 98.31 96 LEU A C 1
ATOM 654 O O . LEU A 1 96 ? -4.414 -0.741 2.499 1.00 98.31 96 LEU A O 1
ATOM 658 N N . LEU A 1 97 ? -5.416 -1.116 0.507 1.00 98.12 97 LEU A N 1
ATOM 659 C CA . LEU A 1 97 ? -4.232 -1.569 -0.214 1.00 98.12 97 LEU A CA 1
ATOM 660 C C . LEU A 1 97 ? -3.658 -0.397 -1.006 1.00 98.12 97 LEU A C 1
ATOM 662 O O . LEU A 1 97 ? -4.331 0.134 -1.884 1.00 98.12 97 LEU A O 1
ATOM 666 N N . TYR A 1 98 ? -2.412 -0.046 -0.718 1.00 96.81 98 TYR A N 1
ATOM 667 C CA . TYR A 1 98 ? -1.616 0.916 -1.465 1.00 96.81 98 TYR A CA 1
ATOM 668 C C . TYR A 1 98 ? -0.535 0.189 -2.246 1.00 96.81 98 TYR A C 1
ATOM 670 O O . TYR A 1 98 ? 0.087 -0.743 -1.730 1.00 96.81 98 TYR A O 1
ATOM 678 N N . TRP A 1 99 ? -0.262 0.642 -3.461 1.00 95.44 99 TRP A N 1
ATOM 679 C CA . TRP A 1 99 ? 0.909 0.216 -4.216 1.00 95.44 99 TRP A CA 1
ATOM 680 C C . TRP A 1 99 ? 1.545 1.393 -4.931 1.00 95.44 99 TRP A C 1
ATOM 682 O O . TRP A 1 99 ? 0.879 2.364 -5.286 1.00 95.44 99 TRP A O 1
ATOM 692 N N . VAL A 1 100 ? 2.857 1.300 -5.109 1.00 92.50 100 VAL A N 1
ATOM 693 C CA . VAL A 1 100 ? 3.676 2.309 -5.779 1.00 92.50 100 VAL A CA 1
ATOM 694 C C . VAL A 1 100 ? 4.656 1.622 -6.713 1.00 92.50 100 VAL A C 1
ATOM 696 O O . VAL A 1 100 ? 5.135 0.521 -6.417 1.00 92.50 100 VAL A O 1
ATOM 699 N N . ALA A 1 101 ? 4.954 2.267 -7.834 1.00 90.06 101 ALA A N 1
ATOM 700 C CA . ALA A 1 101 ? 5.901 1.755 -8.812 1.00 90.06 101 ALA A CA 1
ATOM 701 C C . ALA A 1 101 ? 6.502 2.866 -9.672 1.00 90.06 101 ALA A C 1
ATOM 703 O O . ALA A 1 101 ? 5.882 3.910 -9.902 1.00 90.06 101 ALA A O 1
ATOM 704 N N . SER A 1 102 ? 7.679 2.580 -10.224 1.00 87.25 102 SER A N 1
ATOM 705 C CA . SER A 1 102 ? 8.227 3.315 -11.359 1.00 87.25 102 SER A CA 1
ATOM 706 C C . SER A 1 102 ? 7.370 3.109 -12.610 1.00 87.25 102 SER A C 1
ATOM 708 O O . SER A 1 102 ? 6.930 1.996 -12.896 1.00 87.25 102 SER A O 1
ATOM 710 N N . GLN A 1 103 ? 7.146 4.179 -13.374 1.00 85.44 103 GLN A N 1
ATOM 711 C CA . GLN A 1 103 ? 6.271 4.205 -14.551 1.00 85.44 103 GLN A CA 1
ATOM 712 C C . GLN A 1 103 ? 6.977 4.815 -15.770 1.00 85.44 103 GLN A C 1
ATOM 714 O O . GLN A 1 103 ? 7.856 5.663 -15.642 1.00 85.44 103 GLN A O 1
ATOM 719 N N . SER A 1 104 ? 6.605 4.399 -16.979 1.00 76.25 104 SER A N 1
ATOM 720 C CA . SER A 1 104 ? 7.101 5.017 -18.225 1.00 76.25 104 SER A CA 1
ATOM 721 C C . SER A 1 104 ? 6.371 6.305 -18.590 1.00 76.25 104 SER A C 1
ATOM 723 O O . SER A 1 104 ? 6.875 7.088 -19.388 1.00 76.25 104 SER A O 1
ATOM 725 N N . THR A 1 105 ? 5.181 6.520 -18.031 1.00 82.44 105 THR A N 1
ATOM 726 C CA . THR A 1 105 ? 4.308 7.653 -18.343 1.00 82.44 105 THR A CA 1
ATOM 727 C C . THR A 1 105 ? 3.695 8.214 -17.063 1.00 82.44 105 THR A C 1
ATOM 729 O O . THR A 1 105 ? 3.822 7.628 -15.989 1.00 82.44 105 THR A O 1
ATOM 732 N N . SER A 1 106 ? 2.956 9.316 -17.176 1.00 84.62 106 SER A N 1
ATOM 733 C CA . SER A 1 106 ? 2.155 9.864 -16.076 1.00 84.62 106 SER A CA 1
ATOM 734 C C . SER A 1 106 ? 0.930 9.010 -15.707 1.00 84.62 106 SER A C 1
ATOM 736 O O . SER A 1 106 ? 0.119 9.437 -14.893 1.00 84.62 106 SER A O 1
ATOM 738 N N . THR A 1 107 ? 0.745 7.833 -16.309 1.00 87.06 107 THR A N 1
ATOM 739 C CA . THR A 1 107 ? -0.362 6.929 -15.973 1.00 87.06 107 THR A CA 1
ATOM 740 C C . THR A 1 107 ? 0.149 5.826 -15.056 1.00 87.06 107 THR A C 1
ATOM 742 O O . THR A 1 107 ? 0.996 5.030 -15.453 1.00 87.06 107 THR A O 1
ATOM 745 N N . MET A 1 108 ? -0.360 5.792 -13.824 1.00 91.25 108 MET A N 1
ATOM 746 C CA . MET A 1 108 ? -0.077 4.721 -12.871 1.00 91.25 108 MET A CA 1
ATOM 747 C C . MET A 1 108 ? -0.902 3.479 -13.208 1.00 91.25 108 MET A C 1
ATOM 749 O O . MET A 1 108 ? -2.086 3.595 -13.527 1.00 91.25 108 MET A O 1
ATOM 753 N N . ASP A 1 109 ? -0.295 2.301 -13.067 1.00 91.25 109 ASP A N 1
ATOM 754 C CA . ASP A 1 109 ? -1.028 1.041 -13.131 1.00 91.25 109 ASP A CA 1
ATOM 755 C C . ASP A 1 109 ? -2.094 0.978 -12.030 1.00 91.25 109 ASP A C 1
ATOM 757 O O . ASP A 1 109 ? -1.789 1.004 -10.831 1.00 91.25 109 ASP A O 1
ATOM 761 N N . ASN A 1 110 ? -3.356 0.932 -12.448 1.00 94.75 110 ASN A N 1
ATOM 762 C CA . ASN A 1 110 ? -4.512 0.949 -11.565 1.00 94.75 110 ASN A CA 1
ATOM 763 C C . ASN A 1 110 ? -5.072 -0.451 -11.287 1.00 94.75 110 ASN A C 1
ATOM 765 O O . ASN A 1 110 ? -6.123 -0.545 -10.650 1.00 94.75 110 ASN A O 1
ATOM 769 N N . LEU A 1 111 ? -4.397 -1.513 -11.735 1.00 96.00 111 LEU A N 1
ATOM 770 C CA . LEU A 1 111 ? -4.796 -2.898 -11.518 1.00 96.00 111 LEU A CA 1
ATOM 771 C C . LEU A 1 111 ? -3.655 -3.693 -10.884 1.00 96.00 111 LEU A C 1
ATOM 773 O O . LEU A 1 111 ? -2.511 -3.628 -11.314 1.00 96.00 111 LEU A O 1
ATOM 777 N N . VAL A 1 112 ? -3.987 -4.486 -9.871 1.00 97.38 112 VAL A N 1
ATOM 778 C CA . VAL A 1 112 ? -3.097 -5.507 -9.305 1.00 97.38 112 VAL A CA 1
ATOM 779 C C . VAL A 1 112 ? -3.916 -6.730 -8.928 1.00 97.38 112 VAL A C 1
ATOM 781 O O . VAL A 1 112 ? -5.120 -6.632 -8.692 1.00 97.38 112 VAL A O 1
ATOM 784 N N . ASP A 1 113 ? -3.275 -7.885 -8.800 1.00 97.81 113 ASP A N 1
ATOM 785 C CA . ASP A 1 113 ? -3.925 -9.063 -8.234 1.00 97.81 113 ASP A CA 1
ATOM 786 C C . ASP A 1 113 ? -3.540 -9.222 -6.768 1.00 97.81 113 ASP A C 1
ATOM 788 O O . ASP A 1 113 ? -2.370 -9.421 -6.441 1.00 97.81 113 ASP A O 1
ATOM 792 N N . LEU A 1 114 ? -4.533 -9.186 -5.882 1.00 97.69 114 LEU A N 1
ATOM 793 C CA . LEU A 1 114 ? -4.365 -9.473 -4.463 1.00 97.69 114 LEU A CA 1
ATOM 794 C C . LEU A 1 114 ? -4.753 -10.926 -4.186 1.00 97.69 114 LEU A C 1
ATOM 796 O O . LEU A 1 114 ? -5.883 -11.345 -4.436 1.00 97.69 114 LEU A O 1
ATOM 800 N N . THR A 1 115 ? -3.825 -11.690 -3.622 1.00 97.19 115 THR A N 1
ATOM 801 C CA . THR A 1 115 ? -4.091 -13.016 -3.063 1.00 97.19 115 THR A CA 1
ATOM 802 C C . THR A 1 115 ? -4.180 -12.922 -1.542 1.00 97.19 115 THR A C 1
ATOM 804 O O . THR A 1 115 ? -3.220 -12.500 -0.896 1.00 97.19 115 THR A O 1
ATOM 807 N N . VAL A 1 116 ? -5.313 -13.340 -0.972 1.00 96.50 116 VAL A N 1
ATOM 808 C CA . VAL A 1 116 ? -5.547 -13.463 0.476 1.00 96.50 116 VAL A CA 1
ATOM 809 C C . VAL A 1 116 ? -5.719 -14.944 0.806 1.00 96.50 116 VAL A C 1
ATOM 811 O O . VAL A 1 116 ? -6.713 -15.573 0.430 1.00 96.50 116 VAL A O 1
ATOM 814 N N . GLY A 1 117 ? -4.726 -15.532 1.471 1.00 93.62 117 GLY A N 1
ATOM 815 C CA . GLY A 1 117 ? -4.645 -16.978 1.665 1.00 93.62 117 GLY A CA 1
ATOM 816 C C . GLY A 1 117 ? -4.530 -17.693 0.319 1.00 93.62 117 GLY A C 1
ATOM 817 O O . GLY A 1 117 ? -3.494 -17.625 -0.333 1.00 93.62 117 GLY A O 1
ATOM 818 N N . THR A 1 118 ? -5.601 -18.362 -0.103 1.00 92.75 118 THR A N 1
ATOM 819 C CA . THR A 1 118 ? -5.690 -19.068 -1.394 1.00 92.75 118 THR A CA 1
ATOM 820 C C . THR A 1 118 ? -6.563 -18.351 -2.425 1.00 92.75 118 THR A C 1
ATOM 822 O O . THR A 1 118 ? -6.636 -18.788 -3.572 1.00 92.75 118 THR A O 1
ATOM 825 N N . THR A 1 119 ? -7.235 -17.260 -2.045 1.00 95.94 119 THR A N 1
ATOM 826 C CA . THR A 1 119 ? -8.179 -16.555 -2.922 1.00 95.94 119 THR A CA 1
ATOM 827 C C . THR A 1 119 ? -7.477 -15.402 -3.621 1.00 95.94 119 THR A C 1
ATOM 829 O O . THR A 1 119 ? -7.043 -14.462 -2.962 1.00 95.94 119 THR A O 1
ATOM 832 N N . ARG A 1 120 ? -7.379 -15.465 -4.952 1.00 96.62 120 ARG A N 1
ATOM 833 C CA . ARG A 1 120 ? -6.845 -14.392 -5.804 1.00 96.62 120 ARG A CA 1
ATOM 834 C C . ARG A 1 120 ? -7.990 -13.550 -6.357 1.00 96.62 120 ARG A C 1
ATOM 836 O O . ARG A 1 120 ? -8.980 -14.098 -6.830 1.00 96.62 120 ARG A O 1
ATOM 843 N N . THR A 1 121 ? -7.865 -12.232 -6.300 1.00 97.62 121 THR A N 1
ATOM 844 C CA . THR A 1 121 ? -8.842 -11.279 -6.843 1.00 97.62 121 THR A CA 1
ATOM 845 C C . THR A 1 121 ? -8.108 -10.132 -7.524 1.00 97.62 121 THR A C 1
ATOM 847 O O . THR A 1 121 ? -7.164 -9.588 -6.953 1.00 97.62 121 THR A O 1
ATOM 850 N N . THR A 1 122 ? -8.553 -9.747 -8.719 1.00 98.12 122 THR A N 1
ATOM 851 C CA . THR A 1 122 ? -8.087 -8.519 -9.369 1.00 98.12 122 THR A CA 1
ATOM 852 C C . THR A 1 122 ? -8.710 -7.315 -8.676 1.00 98.12 122 THR A C 1
ATOM 854 O O . THR A 1 122 ? -9.928 -7.234 -8.513 1.00 98.12 122 THR A O 1
ATOM 857 N N . VAL A 1 123 ? -7.860 -6.395 -8.241 1.00 98.06 123 VAL A N 1
ATOM 858 C CA . VAL A 1 123 ? -8.217 -5.191 -7.499 1.00 98.06 123 VAL A CA 1
ATOM 859 C C . VAL A 1 123 ? -7.977 -3.980 -8.388 1.00 98.06 123 VAL A C 1
ATOM 861 O O . VAL A 1 123 ? -6.881 -3.796 -8.911 1.00 98.06 123 VAL A O 1
ATOM 864 N N . THR A 1 124 ? -8.999 -3.134 -8.511 1.00 97.94 124 THR A N 1
ATOM 865 C CA . THR A 1 124 ? -8.921 -1.857 -9.225 1.00 97.94 124 THR A CA 1
ATOM 866 C C . THR A 1 124 ? -8.765 -0.710 -8.238 1.00 97.94 124 THR A C 1
ATOM 868 O O . THR A 1 124 ? -9.506 -0.623 -7.256 1.00 97.94 124 THR A O 1
ATOM 871 N N . ALA A 1 125 ? -7.821 0.191 -8.503 1.00 96.75 125 ALA A N 1
ATOM 872 C CA . ALA A 1 125 ? -7.620 1.387 -7.700 1.00 96.75 125 ALA A CA 1
ATOM 873 C C . ALA A 1 125 ? -8.838 2.317 -7.760 1.00 96.75 125 ALA A C 1
ATOM 875 O O . ALA A 1 125 ? -9.374 2.591 -8.835 1.00 96.75 125 ALA A O 1
ATOM 876 N N . SER A 1 126 ? -9.232 2.864 -6.613 1.00 94.88 126 SER A N 1
ATOM 877 C CA . SER A 1 126 ? -10.210 3.953 -6.541 1.00 94.88 126 SER A CA 1
ATOM 878 C C . SER A 1 126 ? -9.570 5.314 -6.808 1.00 94.88 126 SER A C 1
ATOM 880 O O . SER A 1 126 ? -10.251 6.241 -7.242 1.00 94.88 126 SER A O 1
ATOM 882 N N . ARG A 1 127 ? -8.263 5.446 -6.548 1.00 93.62 127 ARG A N 1
ATOM 883 C CA . ARG A 1 127 ? -7.475 6.651 -6.831 1.00 93.62 127 ARG A CA 1
ATOM 884 C C . ARG A 1 127 ? -6.064 6.281 -7.257 1.00 93.62 127 ARG A C 1
ATOM 886 O O . ARG A 1 127 ? -5.492 5.315 -6.754 1.00 93.62 127 ARG A O 1
ATOM 893 N N . THR A 1 128 ? -5.504 7.104 -8.134 1.00 94.25 128 THR A N 1
ATOM 894 C CA . THR A 1 128 ? -4.132 6.991 -8.625 1.00 94.25 128 THR A CA 1
ATOM 895 C C . THR A 1 128 ? -3.459 8.353 -8.657 1.00 94.25 128 THR A C 1
ATOM 897 O O . THR A 1 128 ? -4.111 9.370 -8.894 1.00 94.25 128 THR A O 1
ATOM 900 N N . TRP A 1 129 ? -2.143 8.358 -8.498 1.00 92.88 129 TRP A N 1
ATOM 901 C CA . TRP A 1 129 ? -1.298 9.542 -8.549 1.00 92.88 129 TRP A CA 1
ATOM 902 C C . TRP A 1 129 ? -0.044 9.253 -9.358 1.00 92.88 129 TRP A C 1
ATOM 904 O O . TRP A 1 129 ? 0.430 8.118 -9.403 1.00 92.88 129 TRP A O 1
ATOM 914 N N . SER A 1 130 ? 0.522 10.297 -9.949 1.00 89.50 130 SER A N 1
ATOM 915 C CA . SER A 1 130 ? 1.791 10.231 -10.663 1.00 89.50 130 SER A CA 1
ATOM 916 C C . SER A 1 130 ? 2.615 11.476 -10.389 1.00 89.50 130 SER A C 1
ATOM 918 O O . SER A 1 130 ? 2.065 12.560 -10.196 1.00 89.50 130 SER A O 1
ATOM 920 N N . THR A 1 131 ? 3.928 11.338 -10.448 1.00 85.75 131 THR A N 1
ATOM 921 C CA . THR A 1 131 ? 4.877 12.445 -10.393 1.00 85.75 131 THR A CA 1
ATOM 922 C C . THR A 1 131 ? 6.043 12.159 -11.329 1.00 85.75 131 THR A C 1
ATOM 924 O O . THR A 1 131 ? 6.410 11.002 -11.541 1.00 85.75 131 THR A O 1
ATOM 927 N N . ALA A 1 132 ? 6.614 13.215 -11.900 1.00 81.19 132 ALA A N 1
ATOM 928 C CA . ALA A 1 132 ? 7.759 13.126 -12.795 1.00 81.19 132 ALA A CA 1
ATOM 929 C C . ALA A 1 132 ? 9.067 13.439 -12.054 1.00 81.19 132 ALA A C 1
ATOM 931 O O . ALA A 1 132 ? 9.096 14.265 -11.140 1.00 81.19 132 ALA A O 1
ATOM 932 N N . LEU A 1 133 ? 10.155 12.815 -12.494 1.00 73.06 133 LEU A N 1
ATOM 933 C CA . LEU A 1 133 ? 11.530 13.086 -12.101 1.00 73.06 133 LEU A CA 1
ATOM 934 C C . LEU A 1 133 ? 12.408 12.997 -13.353 1.00 73.06 133 LEU A C 1
ATOM 936 O O . LEU A 1 133 ? 12.764 11.909 -13.786 1.00 73.06 133 LEU A O 1
ATOM 940 N N . GLN A 1 134 ? 12.750 14.144 -13.948 1.00 70.69 134 GLN A N 1
ATOM 941 C CA . GLN A 1 134 ? 13.670 14.225 -15.099 1.00 70.69 134 GLN A CA 1
ATOM 942 C C . GLN A 1 134 ? 13.298 13.294 -16.275 1.00 70.69 134 GLN A C 1
ATOM 944 O O . GLN A 1 134 ? 14.153 12.638 -16.857 1.00 70.69 134 GLN A O 1
ATOM 949 N N . GLY A 1 135 ? 12.008 13.224 -16.620 1.00 69.19 135 GLY A N 1
ATOM 950 C CA . GLY A 1 135 ? 11.499 12.381 -17.714 1.00 69.19 135 GLY A CA 1
ATOM 951 C C . GLY A 1 135 ? 11.140 10.947 -17.309 1.00 69.19 135 GLY A C 1
ATOM 952 O O . GLY A 1 135 ? 10.395 10.289 -18.028 1.00 69.19 135 GLY A O 1
ATOM 953 N N . ALA A 1 136 ? 11.573 10.488 -16.132 1.00 77.12 136 ALA A N 1
ATOM 954 C CA . ALA A 1 136 ? 11.064 9.283 -15.488 1.00 77.12 136 ALA A CA 1
ATOM 955 C C . ALA A 1 136 ? 9.789 9.593 -14.686 1.00 77.12 136 ALA A C 1
ATOM 957 O O . ALA A 1 136 ? 9.626 10.698 -14.171 1.00 77.12 136 ALA A O 1
ATOM 958 N N . TYR A 1 137 ? 8.897 8.614 -14.534 1.00 84.38 137 TYR A N 1
ATOM 959 C CA . TYR A 1 137 ? 7.698 8.747 -13.706 1.00 84.38 137 TYR A CA 1
ATOM 960 C C . TYR A 1 137 ? 7.704 7.767 -12.536 1.00 84.38 137 TYR A C 1
ATOM 962 O O . TYR A 1 137 ? 8.263 6.672 -12.609 1.00 84.38 137 TYR A O 1
ATOM 970 N N . ALA A 1 138 ? 7.055 8.166 -11.454 1.00 86.44 138 ALA A N 1
ATOM 971 C CA . ALA A 1 138 ? 6.663 7.303 -10.353 1.00 86.44 138 ALA A CA 1
ATOM 972 C C . ALA A 1 138 ? 5.179 7.517 -10.081 1.00 86.44 138 ALA A C 1
ATOM 974 O O . ALA A 1 138 ? 4.658 8.617 -10.290 1.00 86.44 138 ALA A O 1
ATOM 975 N N . GLY A 1 139 ? 4.500 6.485 -9.607 1.00 89.88 139 GLY A N 1
ATOM 976 C CA . GLY A 1 139 ? 3.087 6.577 -9.288 1.00 89.88 139 GLY A CA 1
ATOM 977 C C . GLY A 1 139 ? 2.714 5.811 -8.038 1.00 89.88 139 GLY A C 1
ATOM 978 O O . GLY A 1 139 ? 3.472 4.983 -7.532 1.00 89.88 139 GLY A O 1
ATOM 979 N N . GLY A 1 140 ? 1.521 6.120 -7.550 1.00 92.94 140 GLY A N 1
ATOM 980 C CA . GLY A 1 140 ? 0.889 5.434 -6.440 1.00 92.94 140 GLY A CA 1
ATOM 981 C C . GLY A 1 140 ? -0.585 5.207 -6.721 1.00 92.94 140 GLY A C 1
ATOM 982 O O . GLY A 1 140 ? -1.199 5.936 -7.500 1.00 92.94 140 GLY A O 1
ATOM 983 N N . ALA A 1 141 ? -1.159 4.208 -6.079 1.00 95.62 141 ALA A N 1
ATOM 984 C CA . ALA A 1 141 ? -2.562 3.864 -6.208 1.00 95.62 141 ALA A CA 1
ATOM 985 C C . ALA A 1 141 ? -3.091 3.297 -4.891 1.00 95.62 141 ALA A C 1
ATOM 987 O O . ALA A 1 141 ? -2.322 2.765 -4.087 1.00 95.62 141 ALA A O 1
ATOM 988 N N . VAL A 1 142 ? -4.400 3.428 -4.672 1.00 96.88 142 VAL A N 1
ATOM 989 C CA . VAL A 1 142 ? -5.090 2.879 -3.500 1.00 96.88 142 VAL A CA 1
ATOM 990 C C . VAL A 1 142 ? -6.388 2.192 -3.899 1.00 96.88 142 VAL A C 1
ATOM 992 O O . VAL A 1 142 ? -7.110 2.674 -4.773 1.00 96.88 142 VAL A O 1
ATOM 995 N N . ALA A 1 143 ? -6.716 1.103 -3.212 1.00 98.12 143 ALA A N 1
ATOM 996 C CA . ALA A 1 143 ? -8.014 0.446 -3.277 1.00 98.12 143 ALA A CA 1
ATOM 997 C C . ALA A 1 143 ? -8.525 0.084 -1.878 1.00 98.12 143 ALA A C 1
ATOM 999 O O . ALA A 1 143 ? -7.753 -0.305 -0.999 1.00 98.12 143 ALA A O 1
ATOM 1000 N N . ASP A 1 144 ? -9.843 0.161 -1.693 1.00 97.94 144 ASP A N 1
ATOM 1001 C CA . ASP A 1 144 ? -10.506 -0.436 -0.535 1.00 97.94 144 ASP A CA 1
ATOM 1002 C C . ASP A 1 144 ? -10.696 -1.936 -0.790 1.00 97.94 144 ASP A C 1
ATOM 1004 O O . ASP A 1 144 ? -11.428 -2.350 -1.689 1.00 97.94 144 ASP A O 1
ATOM 1008 N N . VAL A 1 145 ? -10.014 -2.752 0.010 1.00 98.44 145 VAL A N 1
ATOM 1009 C CA . VAL A 1 145 ? -10.052 -4.219 -0.046 1.00 98.44 145 VAL A CA 1
ATOM 1010 C C . VAL A 1 145 ? -10.678 -4.813 1.217 1.00 98.44 145 VAL A C 1
ATOM 1012 O O . VAL A 1 145 ? -10.498 -5.997 1.512 1.00 98.44 145 VAL A O 1
ATOM 1015 N N . THR A 1 146 ? -11.444 -4.018 1.971 1.00 98.31 146 THR A N 1
ATOM 1016 C CA . THR A 1 146 ? -12.047 -4.409 3.256 1.00 98.31 146 THR A CA 1
ATOM 1017 C C . THR A 1 146 ? -12.785 -5.738 3.156 1.00 98.31 146 THR A C 1
ATOM 1019 O O . THR A 1 146 ? -12.609 -6.605 4.010 1.00 98.31 146 THR A O 1
ATOM 1022 N N . ASN A 1 147 ? -13.572 -5.940 2.098 1.00 97.38 147 ASN A N 1
ATOM 1023 C CA . ASN A 1 147 ? -14.360 -7.163 1.921 1.00 97.38 147 ASN A CA 1
ATOM 1024 C C . ASN A 1 147 ? -13.504 -8.409 1.648 1.00 97.38 147 ASN A C 1
ATOM 1026 O O . ASN A 1 147 ? -13.903 -9.502 2.040 1.00 97.38 147 ASN A O 1
ATOM 1030 N N . LEU A 1 148 ? -12.323 -8.251 1.046 1.00 97.75 148 LEU A N 1
ATOM 1031 C CA . LEU A 1 148 ? -11.388 -9.353 0.790 1.00 97.75 148 LEU A CA 1
ATOM 1032 C C . LEU A 1 148 ? -10.620 -9.748 2.060 1.00 97.75 148 LEU A C 1
ATOM 1034 O O . LEU A 1 148 ? -10.302 -10.915 2.267 1.00 97.75 148 LEU A O 1
ATOM 1038 N N . ILE A 1 149 ? -10.344 -8.771 2.928 1.00 97.81 149 ILE A N 1
ATOM 1039 C CA . ILE A 1 149 ? -9.531 -8.948 4.138 1.00 97.81 149 ILE A CA 1
ATOM 1040 C C . ILE A 1 149 ? -10.365 -9.389 5.345 1.00 97.81 149 ILE A C 1
ATOM 1042 O O . ILE A 1 149 ? -9.887 -10.176 6.161 1.00 97.81 149 ILE A O 1
ATOM 1046 N N . ARG A 1 150 ? -11.612 -8.915 5.472 1.00 96.25 150 ARG A N 1
ATOM 1047 C CA . ARG A 1 150 ? -12.444 -9.051 6.686 1.00 96.25 150 ARG A CA 1
ATOM 1048 C C . ARG A 1 150 ? -12.552 -10.483 7.214 1.00 96.25 150 ARG A C 1
ATOM 1050 O O . ARG A 1 150 ? -12.528 -10.668 8.425 1.00 96.25 150 ARG A O 1
ATOM 1057 N N . ALA A 1 151 ? -12.685 -11.469 6.328 1.00 92.38 151 ALA A N 1
ATOM 1058 C CA . ALA A 1 151 ? -12.862 -12.865 6.724 1.00 92.38 151 ALA A CA 1
ATOM 1059 C C . ALA A 1 151 ? -11.572 -13.499 7.267 1.00 92.38 151 ALA A C 1
ATOM 1061 O O . ALA A 1 151 ? -11.632 -14.319 8.176 1.00 92.38 151 ALA A O 1
ATOM 1062 N N . ASN A 1 152 ? -10.411 -13.117 6.726 1.00 94.75 152 ASN A N 1
ATOM 1063 C CA . ASN A 1 152 ? -9.121 -13.714 7.065 1.00 94.75 152 ASN A CA 1
ATOM 1064 C C . ASN A 1 152 ? -8.023 -12.636 7.156 1.00 94.75 152 ASN A C 1
ATOM 1066 O O . ASN A 1 152 ? -7.081 -12.645 6.360 1.00 94.75 152 ASN A O 1
ATOM 1070 N N . PRO A 1 153 ? -8.097 -11.706 8.129 1.00 95.19 153 PRO A N 1
ATOM 1071 C CA . PRO A 1 153 ? -7.190 -10.556 8.189 1.00 95.19 153 PRO A CA 1
ATOM 1072 C C . PRO A 1 153 ? -5.729 -10.946 8.444 1.00 95.19 153 PRO A C 1
ATOM 1074 O O . PRO A 1 153 ? -4.808 -10.210 8.096 1.00 95.19 153 PRO A O 1
ATOM 1077 N N . ASN A 1 154 ? -5.520 -12.132 9.019 1.00 95.25 154 ASN A N 1
ATOM 1078 C CA . ASN A 1 154 ? -4.208 -12.705 9.288 1.00 95.25 154 ASN A CA 1
ATOM 1079 C C . ASN A 1 154 ? -3.835 -13.831 8.301 1.00 95.25 154 ASN A C 1
ATOM 1081 O O . ASN A 1 154 ? -2.944 -14.626 8.588 1.00 95.25 154 ASN A O 1
ATOM 1085 N N . ALA A 1 155 ? -4.462 -13.915 7.123 1.00 94.75 155 ALA A N 1
ATOM 1086 C CA . ALA A 1 155 ? -3.970 -14.801 6.067 1.00 94.75 155 ALA A CA 1
ATOM 1087 C C . ALA A 1 155 ? -2.619 -14.321 5.509 1.00 94.75 155 ALA A C 1
ATOM 1089 O O . ALA A 1 155 ? -2.229 -13.166 5.705 1.00 94.75 155 ALA A O 1
ATOM 1090 N N . ALA A 1 156 ? -1.914 -15.211 4.805 1.00 93.00 156 ALA A N 1
ATOM 1091 C CA . ALA A 1 156 ? -0.806 -14.812 3.942 1.00 93.00 156 ALA A CA 1
ATOM 1092 C C . ALA A 1 156 ? -1.323 -13.893 2.825 1.00 93.00 156 ALA A C 1
ATOM 1094 O O . ALA A 1 156 ? -2.437 -14.078 2.328 1.00 93.00 156 ALA A O 1
ATOM 1095 N N . LEU A 1 157 ? -0.512 -12.912 2.444 1.00 94.06 157 LEU A N 1
ATOM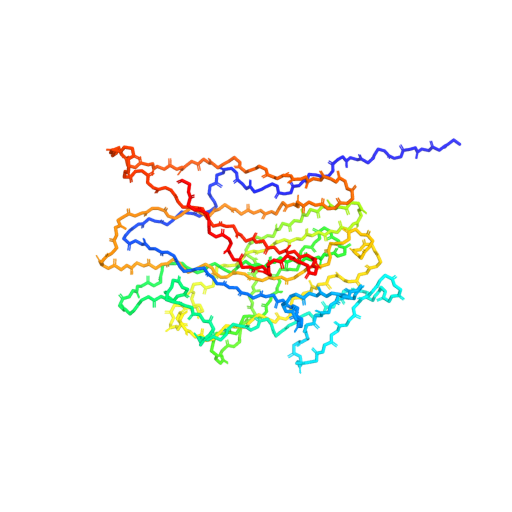 1096 C CA . LEU A 1 157 ? -0.852 -11.906 1.444 1.00 94.06 157 LEU A CA 1
ATOM 1097 C C . LEU A 1 157 ? 0.164 -11.958 0.312 1.00 94.06 157 LEU A C 1
ATOM 1099 O O . LEU A 1 157 ? 1.361 -12.086 0.558 1.00 94.06 157 LEU A O 1
ATOM 1103 N N . ARG A 1 158 ? -0.289 -11.825 -0.929 1.00 93.81 158 ARG A N 1
ATOM 1104 C CA . ARG A 1 158 ? 0.600 -11.659 -2.082 1.00 93.81 158 ARG A CA 1
ATOM 1105 C C . ARG A 1 158 ? -0.017 -10.684 -3.060 1.00 93.81 158 ARG A C 1
ATOM 1107 O O . ARG A 1 158 ? -1.201 -10.804 -3.361 1.00 93.81 158 ARG A O 1
ATOM 1114 N N . VAL A 1 159 ? 0.795 -9.761 -3.559 1.00 94.75 159 VAL A N 1
ATOM 1115 C CA . VAL A 1 159 ? 0.416 -8.914 -4.690 1.00 94.75 159 VAL A CA 1
ATOM 1116 C C . VAL A 1 159 ? 1.196 -9.349 -5.926 1.00 94.75 159 VAL A C 1
ATOM 1118 O O . VAL A 1 159 ? 2.413 -9.559 -5.876 1.00 94.75 159 VAL A O 1
ATOM 1121 N N . ASP A 1 160 ? 0.465 -9.504 -7.021 1.00 94.88 160 ASP A N 1
ATOM 1122 C CA . ASP A 1 160 ? 0.955 -9.866 -8.344 1.00 94.88 160 ASP A CA 1
ATOM 1123 C C . ASP A 1 160 ? 0.491 -8.847 -9.390 1.00 94.88 160 ASP A C 1
ATOM 1125 O O . ASP A 1 160 ? -0.371 -8.009 -9.128 1.00 94.88 160 ASP A O 1
ATOM 1129 N N . ASN A 1 161 ? 1.026 -8.984 -10.602 1.00 94.06 161 ASN A N 1
ATOM 1130 C CA . ASN A 1 161 ? 0.600 -8.256 -11.792 1.00 94.06 161 ASN A CA 1
ATOM 1131 C C . ASN A 1 161 ? 0.720 -6.729 -11.691 1.00 94.06 161 ASN A C 1
ATOM 1133 O O . ASN A 1 161 ? -0.058 -6.020 -12.313 1.00 94.06 161 ASN A O 1
ATOM 1137 N N . LEU A 1 162 ? 1.710 -6.228 -10.949 1.00 92.88 162 LEU A N 1
ATOM 1138 C CA . LEU A 1 162 ? 2.027 -4.802 -10.943 1.00 92.88 162 LEU A CA 1
ATOM 1139 C C . LEU A 1 162 ? 2.958 -4.477 -12.106 1.00 92.88 162 LEU A C 1
ATOM 1141 O O . LEU A 1 162 ? 4.056 -5.034 -12.187 1.00 92.88 162 LEU A O 1
ATOM 1145 N N . ASN A 1 163 ? 2.577 -3.537 -12.962 1.00 91.38 163 ASN A N 1
ATOM 1146 C CA . ASN A 1 163 ? 3.488 -3.028 -13.970 1.00 91.38 163 ASN A CA 1
ATOM 1147 C C . ASN A 1 163 ? 4.549 -2.103 -13.359 1.00 91.38 163 ASN A C 1
ATOM 1149 O O . ASN A 1 163 ? 4.235 -1.069 -12.762 1.00 91.38 163 ASN A O 1
ATOM 1153 N N . VAL A 1 164 ? 5.817 -2.465 -13.557 1.00 87.75 164 VAL A N 1
ATOM 1154 C CA . VAL A 1 164 ? 6.988 -1.723 -13.078 1.00 87.75 164 VAL A CA 1
ATOM 1155 C C . VAL A 1 164 ? 7.872 -1.365 -14.264 1.00 87.75 164 VAL A C 1
ATOM 1157 O O . VAL A 1 164 ? 8.257 -2.229 -15.053 1.00 87.75 164 VAL A O 1
ATOM 1160 N N . GLN A 1 165 ? 8.218 -0.087 -14.391 1.00 85.19 165 GLN A N 1
ATOM 1161 C CA . GLN A 1 165 ? 9.097 0.383 -15.455 1.00 85.19 165 GLN A CA 1
ATOM 1162 C C . GLN A 1 165 ? 10.569 0.204 -15.087 1.00 85.19 165 GLN A C 1
ATOM 1164 O O . GLN A 1 165 ? 11.024 0.740 -14.071 1.00 85.19 165 GLN A O 1
ATOM 1169 N N . ILE A 1 166 ? 11.324 -0.473 -15.957 1.00 78.25 166 ILE A N 1
ATOM 1170 C CA . ILE A 1 166 ? 12.766 -0.690 -15.797 1.00 78.25 166 ILE A CA 1
ATOM 1171 C C . ILE A 1 166 ? 13.482 -0.378 -17.122 1.00 78.25 166 ILE A C 1
ATOM 1173 O O . ILE A 1 166 ? 13.886 -1.264 -17.871 1.00 78.25 166 ILE A O 1
ATOM 1177 N N . ASN A 1 167 ? 13.625 0.913 -17.434 1.00 72.38 167 ASN A N 1
ATOM 1178 C CA . ASN A 1 167 ? 14.298 1.396 -18.645 1.00 72.38 167 ASN A CA 1
ATOM 1179 C C . ASN A 1 167 ? 15.487 2.319 -18.328 1.00 72.38 167 ASN A C 1
ATOM 1181 O O . ASN A 1 167 ? 15.782 2.608 -17.170 1.00 72.38 167 ASN A O 1
ATOM 1185 N N . GLY A 1 168 ? 16.150 2.798 -19.383 1.00 66.81 168 GLY A N 1
ATOM 1186 C CA . GLY A 1 168 ? 17.331 3.651 -19.293 1.00 66.81 168 GLY A CA 1
ATOM 1187 C C . GLY A 1 168 ? 17.057 4.931 -18.514 1.00 66.81 168 GLY A C 1
ATOM 1188 O O . GLY A 1 168 ? 17.848 5.268 -17.643 1.00 66.81 168 GLY A O 1
ATOM 1189 N N . ASP A 1 169 ? 15.908 5.572 -18.746 1.00 72.50 169 ASP A N 1
ATOM 1190 C CA . ASP A 1 169 ? 15.519 6.800 -18.044 1.00 72.50 169 ASP A CA 1
ATOM 1191 C C . ASP A 1 169 ? 15.364 6.559 -16.537 1.00 72.50 169 ASP A C 1
ATOM 1193 O O . ASP A 1 169 ? 15.927 7.292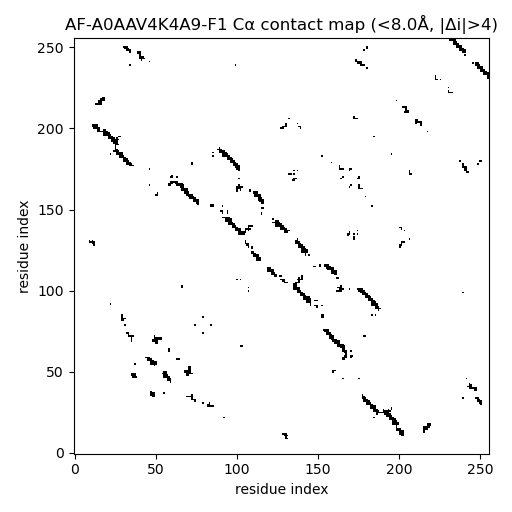 -15.729 1.00 72.50 169 ASP A O 1
ATOM 1197 N N . GLN A 1 170 ? 14.671 5.485 -16.144 1.00 73.56 170 GLN A N 1
ATOM 1198 C CA . GLN A 1 170 ? 14.472 5.122 -14.738 1.00 73.56 170 G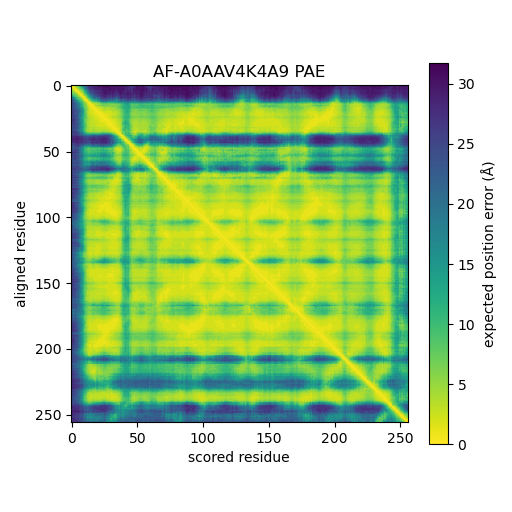LN A CA 1
ATOM 1199 C C . GLN A 1 170 ? 15.780 4.727 -14.046 1.00 73.56 170 GLN A C 1
ATOM 1201 O O . GLN A 1 170 ? 16.025 5.118 -12.902 1.00 73.56 170 GLN A O 1
ATOM 1206 N N . CYS A 1 171 ? 16.633 3.965 -14.734 1.00 71.62 171 CYS A N 1
ATOM 1207 C CA . CYS A 1 171 ? 17.947 3.578 -14.228 1.00 71.62 171 CYS A CA 1
ATOM 1208 C C . CYS A 1 171 ? 18.898 4.780 -14.120 1.00 71.62 171 CYS A C 1
ATOM 1210 O O . CYS A 1 171 ? 19.669 4.844 -13.169 1.00 71.62 171 CYS A O 1
ATOM 1212 N N . ALA A 1 172 ? 18.836 5.742 -15.046 1.00 68.00 172 ALA A N 1
ATOM 1213 C CA . ALA A 1 172 ? 19.703 6.923 -15.051 1.00 68.00 172 ALA A CA 1
ATOM 1214 C C . ALA A 1 172 ? 19.467 7.845 -13.845 1.00 68.00 172 ALA A C 1
ATOM 1216 O O . ALA A 1 172 ? 20.391 8.527 -13.406 1.00 68.00 172 ALA A O 1
ATOM 1217 N N . VAL A 1 173 ? 18.250 7.847 -13.290 1.00 68.38 173 VAL A N 1
ATOM 1218 C CA . VAL A 1 173 ? 17.884 8.676 -12.128 1.00 68.38 173 VAL A CA 1
ATOM 1219 C C . VAL A 1 173 ? 17.644 7.870 -10.848 1.00 68.38 173 VAL A C 1
ATOM 1221 O O . VAL A 1 173 ? 17.142 8.422 -9.871 1.00 68.38 173 VAL A O 1
ATOM 1224 N N . ASN A 1 174 ? 18.018 6.584 -10.834 1.00 71.19 174 ASN A N 1
ATOM 1225 C CA . ASN A 1 174 ? 17.860 5.666 -9.697 1.00 71.19 174 ASN A CA 1
ATOM 1226 C C . ASN A 1 174 ? 16.415 5.550 -9.173 1.00 71.19 174 ASN A C 1
ATOM 1228 O O . ASN A 1 174 ? 16.190 5.422 -7.973 1.00 71.19 174 ASN A O 1
ATOM 1232 N N . ASN A 1 175 ? 15.421 5.578 -10.062 1.00 74.94 175 ASN A N 1
ATOM 1233 C CA . ASN A 1 175 ? 14.004 5.618 -9.688 1.00 74.94 175 ASN A CA 1
ATOM 1234 C C . ASN A 1 175 ? 13.284 4.272 -9.891 1.00 74.94 175 ASN A C 1
ATOM 1236 O O . ASN A 1 175 ? 12.064 4.229 -9.925 1.00 74.94 175 ASN A O 1
ATOM 1240 N N . VAL A 1 176 ? 13.997 3.147 -9.999 1.00 80.50 176 VAL A N 1
ATOM 1241 C CA . VAL A 1 176 ? 13.377 1.826 -10.225 1.00 80.50 176 VAL A CA 1
ATOM 1242 C C . VAL A 1 176 ? 12.884 1.191 -8.918 1.00 80.50 176 VAL A C 1
ATOM 1244 O O . VAL A 1 176 ? 13.661 0.597 -8.169 1.00 80.50 176 VAL A O 1
ATOM 1247 N N . HIS A 1 177 ? 11.577 1.224 -8.661 1.00 83.62 177 HIS A N 1
ATOM 1248 C CA . HIS A 1 177 ? 10.983 0.713 -7.422 1.00 83.62 177 HIS A CA 1
ATOM 1249 C C . HIS A 1 177 ? 9.609 0.074 -7.648 1.00 83.62 177 HIS A C 1
ATOM 1251 O O . HIS A 1 177 ? 8.928 0.338 -8.634 1.00 83.62 177 HIS A O 1
ATOM 1257 N N . GLY A 1 178 ? 9.201 -0.769 -6.699 1.00 87.56 178 GLY A N 1
ATOM 1258 C CA . GLY A 1 178 ? 7.888 -1.403 -6.677 1.00 87.56 178 GLY A CA 1
ATOM 1259 C C . GLY A 1 178 ? 7.608 -2.000 -5.303 1.00 87.56 178 GLY A C 1
ATOM 1260 O O . GLY A 1 178 ? 8.377 -2.842 -4.814 1.00 87.56 178 GLY A O 1
ATOM 1261 N N . ALA A 1 179 ? 6.522 -1.571 -4.667 1.00 89.81 179 ALA A N 1
ATOM 1262 C CA . ALA A 1 179 ? 6.109 -2.069 -3.357 1.00 89.81 179 ALA A CA 1
ATOM 1263 C C . ALA A 1 179 ? 4.606 -1.905 -3.136 1.00 89.81 179 ALA A C 1
ATOM 1265 O O . ALA A 1 179 ? 3.945 -1.106 -3.802 1.00 89.81 179 ALA A O 1
ATOM 1266 N N . TRP A 1 180 ? 4.085 -2.632 -2.154 1.00 93.75 180 TRP A N 1
ATOM 1267 C CA . TRP A 1 180 ? 2.719 -2.474 -1.675 1.00 93.75 180 TRP A CA 1
ATOM 1268 C C . TRP A 1 180 ? 2.671 -2.425 -0.149 1.00 93.75 180 TRP A C 1
ATOM 1270 O O . TRP A 1 180 ? 3.556 -2.931 0.543 1.00 93.75 180 TRP A O 1
ATOM 1280 N N . THR A 1 181 ? 1.630 -1.801 0.388 1.00 94.75 181 THR A N 1
ATOM 1281 C CA . THR A 1 181 ? 1.312 -1.784 1.817 1.00 94.75 181 THR A CA 1
ATOM 1282 C C . THR A 1 181 ? -0.191 -1.928 2.004 1.00 94.75 181 THR A C 1
ATOM 1284 O O . THR A 1 181 ? -0.978 -1.272 1.334 1.00 94.75 181 THR A O 1
ATOM 1287 N N . LEU A 1 182 ? -0.592 -2.785 2.933 1.00 96.50 182 LEU A N 1
ATOM 1288 C CA . LEU A 1 182 ? -1.949 -2.923 3.422 1.00 96.50 182 LEU A CA 1
ATOM 1289 C C . LEU A 1 182 ? -2.044 -2.305 4.819 1.00 96.50 182 LEU A C 1
ATOM 1291 O O . LEU A 1 182 ? -1.315 -2.697 5.736 1.00 96.50 182 LEU A O 1
ATOM 1295 N N . TYR A 1 183 ? -2.987 -1.384 4.981 1.00 97.25 183 TYR A N 1
ATOM 1296 C CA . TYR A 1 183 ? -3.402 -0.867 6.279 1.00 97.25 183 TYR A CA 1
ATOM 1297 C C . TYR A 1 183 ? -4.746 -1.475 6.647 1.00 97.25 183 TYR A C 1
ATOM 1299 O O . TYR A 1 183 ? -5.719 -1.290 5.922 1.00 97.25 183 TYR A O 1
ATOM 1307 N N . ILE A 1 184 ? -4.813 -2.176 7.776 1.00 97.62 184 ILE A N 1
ATOM 1308 C CA . ILE A 1 184 ? -6.054 -2.733 8.316 1.00 97.62 184 ILE A CA 1
ATOM 1309 C C . ILE A 1 184 ? -6.397 -1.968 9.588 1.00 97.62 184 ILE A C 1
ATOM 1311 O O . ILE A 1 184 ? -5.693 -2.100 10.586 1.00 97.62 184 ILE A O 1
ATOM 1315 N N . VAL A 1 185 ? -7.485 -1.203 9.575 1.00 98.19 185 VAL A N 1
ATOM 1316 C CA . VAL A 1 185 ? -8.046 -0.602 10.791 1.00 98.19 185 VAL A CA 1
ATOM 1317 C C . VAL A 1 185 ? -9.044 -1.579 11.386 1.00 98.19 185 VAL A C 1
ATOM 1319 O O . VAL A 1 185 ? -9.975 -2.028 10.707 1.00 98.19 185 VAL A O 1
ATOM 1322 N N . TYR A 1 186 ? -8.877 -1.889 12.663 1.00 98.19 186 TYR A N 1
ATOM 1323 C CA . TYR A 1 186 ? -9.741 -2.807 13.390 1.00 98.19 186 TYR A CA 1
ATOM 1324 C C . TYR A 1 186 ? -10.244 -2.178 14.684 1.00 98.19 186 TYR A C 1
ATOM 1326 O O . TYR A 1 186 ? -9.582 -1.340 15.287 1.00 98.19 186 TYR A O 1
ATOM 1334 N N . GLU A 1 187 ? -11.427 -2.601 15.111 1.00 98.12 187 GLU A N 1
ATOM 1335 C CA . GLU A 1 187 ? -12.056 -2.203 16.365 1.00 98.12 187 GLU A CA 1
ATOM 1336 C C . GLU A 1 187 ? -11.995 -3.350 17.370 1.00 98.12 187 GLU A C 1
ATOM 1338 O O . GLU A 1 187 ? -12.234 -4.505 17.013 1.00 98.12 187 GLU A O 1
ATOM 1343 N N . HIS A 1 188 ? -11.684 -3.045 18.627 1.00 97.56 188 HIS A N 1
ATOM 1344 C CA . HIS A 1 188 ? -11.628 -4.032 19.700 1.00 97.56 188 HIS A CA 1
ATOM 1345 C C . HIS A 1 188 ? -12.008 -3.393 21.042 1.00 97.56 188 HIS A C 1
ATOM 1347 O O . HIS A 1 188 ? -11.635 -2.257 21.331 1.00 97.56 188 HIS A O 1
ATOM 1353 N N . ALA A 1 189 ? -12.734 -4.126 21.892 1.00 96.19 189 ALA A N 1
ATOM 1354 C CA . ALA A 1 189 ? -13.277 -3.591 23.146 1.00 96.19 189 ALA A CA 1
ATOM 1355 C C . ALA A 1 189 ? -12.196 -3.098 24.129 1.00 96.19 189 ALA A C 1
ATOM 1357 O O . ALA A 1 189 ? -12.436 -2.156 24.877 1.00 96.19 189 ALA A O 1
ATOM 1358 N N . GLY A 1 190 ? -11.009 -3.712 24.098 1.00 95.06 190 GLY A N 1
ATOM 1359 C CA . GLY A 1 190 ? -9.862 -3.342 24.935 1.00 95.06 190 GLY A CA 1
ATOM 1360 C C . GLY A 1 190 ? -9.017 -2.164 24.430 1.00 95.06 190 GLY A C 1
ATOM 1361 O O . GLY A 1 190 ? -7.973 -1.894 25.015 1.00 95.06 190 GLY A O 1
ATOM 1362 N N . LEU A 1 191 ? -9.403 -1.495 23.338 1.00 93.56 191 LEU A N 1
ATOM 1363 C CA . LEU A 1 191 ? -8.669 -0.344 22.799 1.00 93.56 191 LEU A CA 1
ATOM 1364 C C . LEU A 1 191 ? -9.265 0.982 23.274 1.00 93.56 191 LEU A C 1
ATOM 1366 O O . LEU A 1 191 ? -10.458 1.081 23.559 1.00 93.56 191 LEU A O 1
ATOM 1370 N N . SER A 1 192 ? -8.437 2.026 23.310 1.00 90.12 192 SER A N 1
ATOM 1371 C CA . SER A 1 192 ? -8.912 3.390 23.537 1.00 90.12 192 SER A CA 1
ATOM 1372 C C . SER A 1 192 ? -9.539 3.989 22.282 1.00 90.12 192 SER A C 1
ATOM 1374 O O . SER A 1 192 ? -9.264 3.558 21.161 1.00 90.12 192 SER A O 1
ATOM 1376 N N . THR A 1 193 ? -10.395 4.993 22.472 1.00 90.00 193 THR A N 1
ATOM 1377 C CA . THR A 1 193 ? -10.996 5.718 21.354 1.00 90.00 193 THR A CA 1
ATOM 1378 C C . THR A 1 193 ? -9.937 6.547 20.634 1.00 90.00 193 THR A C 1
ATOM 1380 O O . THR A 1 193 ? -9.234 7.341 21.259 1.00 90.00 193 THR A O 1
ATOM 1383 N N . LYS A 1 194 ? -9.822 6.360 19.320 1.00 89.94 194 LYS A N 1
ATOM 1384 C CA . LYS A 1 194 ? -8.873 7.052 18.444 1.00 89.94 194 LYS A CA 1
ATOM 1385 C C . LYS A 1 194 ? -9.547 7.416 17.126 1.00 89.94 194 LYS A C 1
ATOM 1387 O O . LYS A 1 194 ? -10.586 6.854 16.778 1.00 89.94 194 LYS A O 1
ATOM 1392 N N . THR A 1 195 ? -8.903 8.311 16.387 1.00 91.50 195 THR A N 1
ATOM 1393 C CA . THR A 1 195 ? -9.192 8.568 14.976 1.00 91.50 195 THR A CA 1
ATOM 1394 C C . THR A 1 195 ? -7.957 8.215 14.160 1.00 91.50 195 THR A C 1
ATOM 1396 O O . THR A 1 195 ? -6.866 8.704 14.449 1.00 91.50 195 THR A O 1
ATOM 1399 N N . VAL A 1 196 ? -8.129 7.369 13.148 1.00 92.69 196 VAL A N 1
ATOM 1400 C CA . VAL A 1 196 ? -7.117 7.078 12.130 1.00 92.69 196 VAL A CA 1
ATOM 1401 C C . VAL A 1 196 ? -7.486 7.862 10.877 1.00 92.69 196 VAL A C 1
ATOM 1403 O O . VAL A 1 196 ? -8.590 7.712 10.355 1.00 92.69 196 VAL A O 1
ATOM 1406 N N . SER A 1 197 ? -6.559 8.695 10.411 1.00 92.81 197 SER A N 1
ATOM 1407 C CA . SER A 1 197 ? -6.714 9.556 9.239 1.00 92.81 197 SER A CA 1
ATOM 1408 C C . SER A 1 197 ? -5.762 9.103 8.135 1.00 92.81 197 SER A C 1
ATOM 1410 O O . SER A 1 197 ? -4.560 8.996 8.377 1.00 92.81 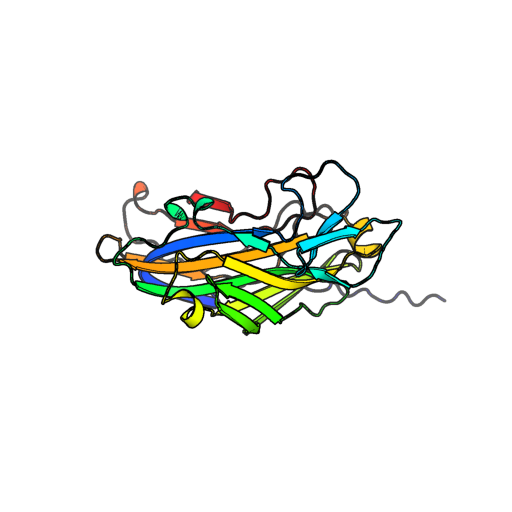197 SER A O 1
ATOM 1412 N N . PHE A 1 198 ? -6.283 8.875 6.931 1.00 92.88 198 PHE A N 1
ATOM 1413 C CA . PHE A 1 198 ? -5.491 8.529 5.750 1.00 92.88 198 PHE A CA 1
ATOM 1414 C C . PHE A 1 198 ? -5.293 9.758 4.869 1.00 92.88 198 PHE A C 1
ATOM 1416 O O . PHE A 1 198 ? -6.264 10.386 4.444 1.00 92.88 198 PHE A O 1
ATOM 1423 N N . TYR A 1 199 ? -4.035 10.083 4.593 1.00 91.88 199 TYR A N 1
ATOM 1424 C CA . TYR A 1 199 ? -3.634 11.138 3.671 1.00 91.88 199 TYR A CA 1
ATOM 1425 C C . TYR A 1 199 ? -2.890 10.465 2.532 1.00 91.88 199 TYR A C 1
ATOM 1427 O O . TYR A 1 199 ? -1.879 9.804 2.760 1.00 91.88 199 TYR A O 1
ATOM 1435 N N . ASP A 1 200 ? -3.399 10.634 1.316 1.00 89.62 200 ASP A N 1
ATOM 1436 C CA . ASP A 1 200 ? -2.896 9.891 0.168 1.00 89.62 200 ASP A CA 1
ATOM 1437 C C . ASP A 1 200 ? -2.374 10.851 -0.897 1.00 89.62 200 ASP A C 1
ATOM 1439 O O . ASP A 1 200 ? -2.827 11.995 -1.004 1.00 89.62 200 ASP A O 1
ATOM 1443 N N . GLY A 1 201 ? -1.424 10.358 -1.678 1.00 89.06 201 GLY A N 1
ATOM 1444 C CA . GLY A 1 201 ? -0.719 11.061 -2.738 1.00 89.06 201 GLY A CA 1
ATOM 1445 C C . GLY A 1 201 ? 0.624 10.384 -2.983 1.00 89.06 201 GLY A C 1
ATOM 1446 O O . GLY A 1 201 ? 0.920 9.344 -2.391 1.00 89.06 201 GLY A O 1
ATOM 1447 N N . VAL A 1 202 ? 1.454 10.977 -3.836 1.00 84.62 202 VAL A N 1
ATOM 1448 C CA . VAL A 1 202 ? 2.819 10.494 -4.061 1.00 84.62 202 VAL A CA 1
ATOM 1449 C C . VAL A 1 202 ? 3.787 11.664 -4.002 1.00 84.62 202 VAL A C 1
ATOM 1451 O O . VAL A 1 202 ? 3.552 12.737 -4.555 1.00 84.62 202 VAL A O 1
ATOM 1454 N N . SER A 1 203 ? 4.889 11.480 -3.289 1.00 84.56 203 SER A N 1
ATOM 1455 C CA . SER A 1 203 ? 5.961 12.465 -3.204 1.00 84.56 203 SER A CA 1
ATOM 1456 C C . SER A 1 203 ? 7.285 11.743 -3.361 1.00 84.56 203 SER A C 1
ATOM 1458 O O . SER A 1 203 ? 7.497 10.695 -2.756 1.00 84.56 203 SER A O 1
ATOM 1460 N N . LEU A 1 204 ? 8.153 12.295 -4.202 1.00 77.56 204 LEU A N 1
ATOM 1461 C CA . LEU A 1 204 ? 9.496 11.772 -4.407 1.00 77.56 204 LEU A CA 1
ATOM 1462 C C . LEU A 1 204 ? 10.472 12.504 -3.496 1.00 77.56 204 LEU A C 1
ATOM 1464 O O . LEU A 1 204 ? 10.464 13.733 -3.424 1.00 77.56 204 LEU A O 1
ATOM 1468 N N . VAL A 1 205 ? 11.320 11.724 -2.838 1.00 76.69 205 VAL A N 1
ATOM 1469 C CA . VAL A 1 205 ? 12.490 12.184 -2.092 1.00 76.69 205 VAL A CA 1
ATOM 1470 C C . VAL A 1 205 ? 13.686 11.499 -2.741 1.00 76.69 205 VAL A C 1
ATOM 1472 O O . VAL A 1 205 ? 13.670 10.284 -2.918 1.00 76.69 205 VAL A O 1
ATOM 1475 N N . GLY A 1 206 ? 14.688 12.269 -3.152 1.00 69.75 206 GLY A N 1
ATOM 1476 C CA . GLY A 1 206 ? 15.844 11.781 -3.903 1.00 69.75 206 GLY A CA 1
ATOM 1477 C C . GLY A 1 206 ? 15.906 12.271 -5.354 1.00 69.75 206 GLY A C 1
ATOM 1478 O O . GLY A 1 206 ? 15.380 13.330 -5.703 1.00 69.75 206 GLY A O 1
ATOM 1479 N N . GLY A 1 207 ? 16.617 11.508 -6.190 1.00 59.75 207 GLY A N 1
ATOM 1480 C CA . GLY A 1 207 ? 16.988 11.890 -7.555 1.00 59.75 207 GLY A CA 1
ATOM 1481 C C . GLY A 1 207 ? 18.212 12.813 -7.621 1.00 59.75 207 GLY A C 1
ATOM 1482 O O . GLY A 1 207 ? 18.581 13.466 -6.644 1.00 59.75 207 GLY A O 1
ATOM 1483 N N . SER A 1 208 ? 18.844 12.910 -8.796 1.00 52.19 208 SER A N 1
ATOM 1484 C CA . SER A 1 208 ? 20.009 13.788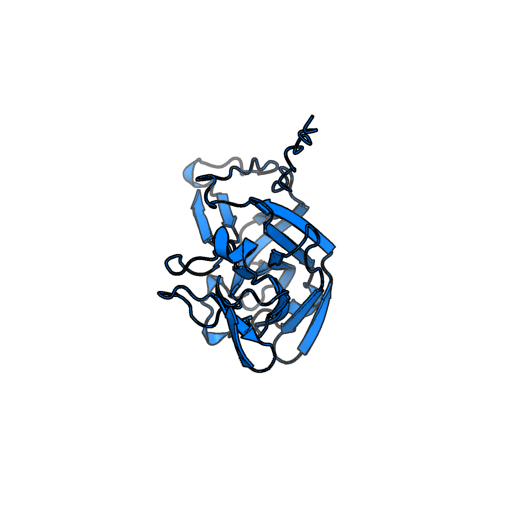 -9.039 1.00 52.19 208 SER A CA 1
ATOM 1485 C C . SER A 1 208 ? 19.716 15.291 -8.869 1.00 52.19 208 SER A C 1
ATOM 1487 O O . SER A 1 208 ? 20.636 16.102 -8.892 1.00 52.19 208 SER A O 1
ATOM 1489 N N . THR A 1 209 ? 18.451 15.664 -8.648 1.00 52.78 209 THR A N 1
ATOM 1490 C CA . THR A 1 209 ? 17.986 17.013 -8.290 1.00 52.78 209 THR A CA 1
ATOM 1491 C C . THR A 1 209 ? 18.146 17.356 -6.806 1.00 52.78 209 THR A C 1
ATOM 1493 O O . THR A 1 209 ? 17.927 18.506 -6.437 1.00 52.78 209 THR A O 1
ATOM 1496 N N . GLY A 1 210 ? 18.503 16.396 -5.943 1.00 58.50 210 GLY A N 1
ATOM 1497 C CA . GLY A 1 210 ? 18.814 16.672 -4.537 1.00 58.50 210 GLY A CA 1
ATOM 1498 C C . GLY A 1 210 ? 17.603 17.030 -3.670 1.00 58.50 210 GLY A C 1
ATOM 1499 O O . GLY A 1 210 ? 17.744 17.814 -2.731 1.00 58.50 210 GLY A O 1
ATOM 1500 N N . VAL A 1 211 ? 16.416 16.472 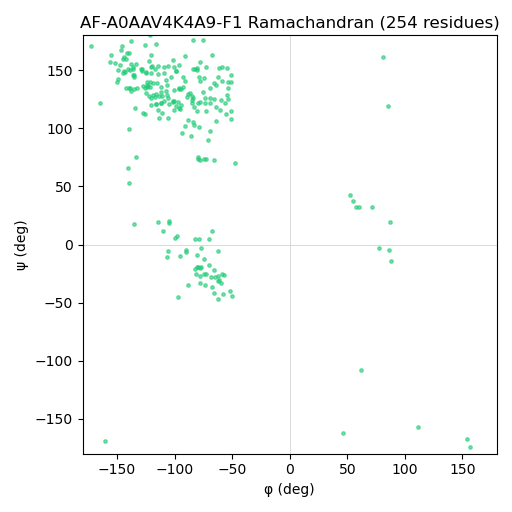-3.953 1.00 67.62 211 VAL A N 1
ATOM 1501 C CA . VAL A 1 211 ? 15.244 16.635 -3.072 1.00 67.62 211 VAL A CA 1
ATOM 1502 C C . VAL A 1 211 ? 15.491 15.832 -1.798 1.00 67.62 211 VAL A C 1
ATOM 1504 O O . VAL A 1 211 ? 15.199 14.643 -1.732 1.00 67.62 211 VAL A O 1
ATOM 1507 N N . SER A 1 212 ? 16.091 16.470 -0.799 1.00 69.50 212 SER A N 1
ATOM 1508 C CA . SER A 1 212 ? 16.485 15.825 0.457 1.00 69.50 212 SER A CA 1
ATOM 1509 C C . SER A 1 212 ? 15.322 15.644 1.430 1.00 69.50 212 SER A C 1
ATOM 1511 O O . SER A 1 212 ? 15.407 14.822 2.340 1.00 69.50 212 SER A O 1
ATOM 1513 N N . THR A 1 213 ? 14.233 16.393 1.249 1.00 73.94 213 THR A N 1
ATOM 1514 C CA . THR A 1 213 ? 13.062 16.360 2.124 1.00 73.94 213 THR A CA 1
ATOM 1515 C C . THR A 1 213 ? 11.766 16.537 1.337 1.00 73.94 213 THR A C 1
ATOM 1517 O O . THR A 1 213 ? 11.718 17.225 0.318 1.00 73.94 213 THR A O 1
ATOM 1520 N N . ALA A 1 214 ? 10.696 15.928 1.845 1.00 76.38 214 ALA A N 1
ATOM 1521 C CA . ALA A 1 214 ? 9.324 16.226 1.462 1.00 76.38 214 ALA A CA 1
ATOM 1522 C C . ALA A 1 214 ? 8.540 16.596 2.725 1.00 76.38 214 ALA A C 1
ATOM 1524 O O . ALA A 1 214 ? 8.674 15.938 3.759 1.00 76.38 214 ALA A O 1
ATOM 1525 N N . SER A 1 215 ? 7.720 17.640 2.631 1.00 79.25 215 SER A N 1
ATOM 1526 C CA . SER A 1 215 ? 6.864 18.100 3.725 1.00 79.25 215 SER A CA 1
ATOM 1527 C C . SER A 1 215 ? 5.405 17.854 3.373 1.00 79.25 215 SER A C 1
ATOM 1529 O O . SER A 1 215 ? 4.952 18.231 2.295 1.00 79.25 215 SER A O 1
ATOM 1531 N N . VAL A 1 216 ? 4.663 17.258 4.305 1.00 77.88 216 VAL A N 1
ATOM 1532 C CA . VAL A 1 216 ? 3.215 17.060 4.190 1.00 77.88 216 VAL A CA 1
ATOM 1533 C C . VAL A 1 216 ? 2.533 17.889 5.271 1.00 77.88 216 VAL A C 1
ATOM 1535 O O . VAL A 1 216 ? 2.715 17.640 6.462 1.00 77.88 216 VAL A O 1
ATOM 1538 N N . ASN A 1 217 ? 1.743 18.877 4.855 1.00 82.25 217 ASN A N 1
ATOM 1539 C CA . ASN A 1 217 ? 0.946 19.695 5.766 1.00 82.25 217 ASN A CA 1
ATOM 1540 C C . ASN A 1 217 ? -0.386 19.001 6.031 1.00 82.25 217 ASN A C 1
ATOM 1542 O O . ASN A 1 217 ? -1.326 19.180 5.265 1.00 82.25 217 ASN A O 1
ATOM 1546 N N . ALA A 1 218 ? -0.472 18.216 7.100 1.00 82.25 218 ALA A N 1
ATOM 1547 C CA . ALA A 1 218 ? -1.699 17.516 7.456 1.00 82.25 218 ALA A CA 1
ATOM 1548 C C . ALA A 1 218 ? -2.556 18.330 8.447 1.00 82.25 218 ALA A C 1
ATOM 1550 O O . ALA A 1 218 ? -2.060 18.886 9.428 1.00 82.25 218 ALA A O 1
ATOM 1551 N N . THR A 1 219 ? -3.858 18.389 8.181 1.00 83.81 219 THR A N 1
ATOM 1552 C CA . THR A 1 219 ? -4.878 19.075 8.990 1.00 83.81 219 THR A CA 1
ATOM 1553 C C . THR A 1 219 ? -5.945 18.089 9.459 1.00 83.81 219 THR A C 1
ATOM 1555 O O . THR A 1 219 ? -6.074 17.004 8.908 1.00 83.81 219 THR A O 1
ATOM 1558 N N . GLY A 1 220 ? -6.743 18.452 10.467 1.00 77.62 220 GLY A N 1
ATOM 1559 C CA . GLY A 1 220 ? -7.804 17.570 10.977 1.00 77.62 220 GLY A CA 1
ATOM 1560 C C . GLY A 1 220 ? -7.339 16.584 12.052 1.00 77.62 220 GLY A C 1
ATOM 1561 O O . GLY A 1 220 ? -8.012 15.587 12.315 1.00 77.62 220 GLY A O 1
ATOM 1562 N N . PHE A 1 221 ? -6.205 16.862 12.700 1.00 77.31 221 PHE A N 1
ATOM 1563 C CA . PHE A 1 221 ? -5.834 16.190 13.941 1.00 77.31 221 PHE A CA 1
ATOM 1564 C C . PHE A 1 221 ? -6.623 16.780 15.104 1.00 77.31 221 PHE A C 1
ATOM 1566 O O . PHE A 1 221 ? -6.538 17.975 15.382 1.00 77.31 221 PHE A O 1
ATOM 1573 N N . TYR A 1 222 ? -7.360 15.924 15.804 1.00 73.31 222 TYR A N 1
ATOM 1574 C CA . TYR A 1 222 ? -7.960 16.265 17.083 1.00 73.31 222 TYR A CA 1
ATOM 1575 C C . TYR A 1 222 ? -7.169 15.562 18.181 1.00 73.31 222 TYR A C 1
ATOM 1577 O O . TYR A 1 222 ? -7.215 14.337 18.305 1.00 73.31 222 TYR A O 1
ATOM 1585 N N . LEU A 1 223 ? -6.409 16.338 18.949 1.00 71.81 223 LEU A N 1
ATOM 1586 C CA . LEU A 1 223 ? -5.786 15.847 20.171 1.00 71.81 223 LEU A CA 1
ATOM 1587 C C . LEU A 1 223 ? -6.784 16.061 21.311 1.00 71.81 223 LEU A C 1
ATOM 1589 O O . LEU A 1 223 ? -7.288 17.180 21.442 1.00 71.81 223 LEU A O 1
ATOM 1593 N N . PRO A 1 224 ? -7.075 15.031 22.127 1.00 69.12 224 PRO A N 1
ATOM 1594 C CA . PRO A 1 224 ? -7.860 15.216 23.338 1.00 69.12 224 PRO A CA 1
ATOM 1595 C C . PRO A 1 224 ? -7.275 16.351 24.176 1.00 69.12 224 PRO A C 1
ATOM 1597 O O . PRO A 1 224 ? -6.053 16.537 24.210 1.00 69.12 224 PRO A O 1
ATOM 1600 N N . ASP A 1 225 ? -8.135 17.097 24.868 1.00 71.62 225 ASP A N 1
ATOM 1601 C CA . ASP A 1 225 ? -7.679 18.091 25.834 1.00 71.62 225 ASP A CA 1
ATOM 1602 C C . ASP A 1 225 ? -7.177 17.391 27.105 1.00 71.62 225 ASP A C 1
ATOM 1604 O O . ASP A 1 225 ? -7.857 17.298 28.123 1.00 71.62 225 ASP A O 1
ATOM 1608 N N . SER A 1 226 ? -6.001 16.780 26.985 1.00 69.50 226 SER A N 1
ATOM 1609 C CA . SER A 1 226 ? -5.321 16.022 28.028 1.00 69.50 226 SER A CA 1
ATOM 1610 C C . SER A 1 226 ? -4.002 16.692 28.408 1.00 69.50 226 SER A C 1
ATOM 1612 O O . SER A 1 226 ? -3.546 17.640 27.748 1.00 69.50 226 SER A O 1
ATOM 1614 N N . SER A 1 227 ? -3.363 16.178 29.463 1.00 75.56 227 SER A N 1
ATOM 1615 C CA . SER A 1 227 ? -2.001 16.574 29.821 1.00 75.56 227 SER A CA 1
ATOM 1616 C C . SER A 1 227 ? -1.060 16.390 28.619 1.00 75.56 227 SER A C 1
ATOM 1618 O O . SER A 1 227 ? -1.307 15.548 27.749 1.00 75.56 227 SER A O 1
ATOM 1620 N N . SER A 1 228 ? 0.013 17.180 28.535 1.00 69.00 228 SER A N 1
ATOM 1621 C CA . SER A 1 228 ? 0.958 17.123 27.408 1.00 69.00 228 SER A CA 1
ATOM 1622 C C . SER A 1 228 ? 1.601 15.745 27.222 1.00 69.00 228 SER A C 1
ATOM 1624 O O . SER A 1 228 ? 1.970 15.405 26.104 1.00 69.00 228 SER A O 1
ATOM 1626 N N . LEU A 1 229 ? 1.684 14.938 28.284 1.00 67.12 229 LEU A N 1
ATOM 1627 C CA . LEU A 1 229 ? 2.223 13.576 28.248 1.00 67.12 229 LEU A CA 1
ATOM 1628 C C . LEU A 1 229 ? 1.237 12.550 27.664 1.00 67.12 229 LEU A C 1
ATOM 1630 O O . LEU A 1 229 ? 1.663 11.503 27.184 1.00 67.12 229 LEU A O 1
ATOM 1634 N N . ASP A 1 230 ? -0.062 12.861 27.653 1.00 67.06 230 ASP A N 1
ATOM 1635 C CA . ASP A 1 230 ? -1.116 11.978 27.134 1.00 67.06 230 ASP A CA 1
ATOM 1636 C C . ASP A 1 230 ? -1.491 12.287 25.673 1.00 67.06 230 ASP A C 1
ATOM 1638 O O . ASP A 1 230 ? -2.206 11.518 25.022 1.00 67.06 230 ASP A O 1
ATOM 1642 N N . ARG A 1 231 ? -0.996 13.406 25.125 1.00 73.38 231 ARG A N 1
ATOM 1643 C CA . ARG A 1 231 ? -1.199 13.808 23.724 1.00 73.38 231 ARG A CA 1
ATOM 1644 C C . ARG A 1 231 ? -0.236 13.052 22.811 1.00 73.38 231 ARG A C 1
ATOM 1646 O O . ARG A 1 231 ? 0.737 13.613 22.325 1.00 73.38 231 ARG A O 1
ATOM 1653 N N . VAL A 1 232 ? -0.513 11.775 22.568 1.00 73.50 232 VAL A N 1
ATOM 1654 C CA . VAL A 1 232 ? 0.311 10.949 21.673 1.00 73.50 232 VAL A CA 1
ATOM 1655 C C . VAL A 1 232 ? -0.292 10.915 20.272 1.00 73.50 232 VAL A C 1
ATOM 1657 O O . VAL A 1 232 ? -1.384 10.373 20.074 1.00 73.50 232 VAL A O 1
ATOM 1660 N N . ALA A 1 233 ? 0.450 11.422 19.287 1.00 78.19 233 ALA A N 1
ATOM 1661 C CA . ALA A 1 233 ? 0.170 11.207 17.873 1.00 78.19 233 ALA A CA 1
ATOM 1662 C C . ALA A 1 233 ? 1.139 10.161 17.303 1.00 78.19 233 ALA A C 1
ATOM 1664 O O . ALA A 1 233 ? 2.307 10.068 17.676 1.00 78.19 233 ALA A O 1
ATOM 1665 N N . LYS A 1 234 ? 0.653 9.333 16.380 1.00 82.19 234 LYS A N 1
ATOM 1666 C CA . LYS A 1 234 ? 1.495 8.379 15.652 1.00 82.19 234 LYS A CA 1
ATOM 1667 C C . LYS A 1 234 ? 1.336 8.628 14.167 1.00 82.19 234 LYS A C 1
ATOM 1669 O O . LYS A 1 234 ? 0.211 8.761 13.691 1.00 82.19 234 LYS A O 1
ATOM 1674 N N . ALA A 1 235 ? 2.450 8.632 13.448 1.00 85.44 235 ALA A N 1
ATOM 1675 C CA . ALA A 1 235 ? 2.460 8.694 11.998 1.00 85.44 235 ALA A CA 1
ATOM 1676 C C . ALA A 1 235 ? 3.057 7.404 11.427 1.00 85.44 235 ALA A C 1
ATOM 1678 O O . ALA A 1 235 ? 4.051 6.879 11.934 1.00 85.44 235 ALA A O 1
ATOM 1679 N N . SER A 1 236 ? 2.443 6.914 10.355 1.00 87.56 236 SER A N 1
ATOM 1680 C CA . SER A 1 236 ? 2.982 5.855 9.508 1.00 87.56 236 SER A CA 1
ATOM 1681 C C . SER A 1 236 ? 3.108 6.382 8.095 1.00 87.56 236 SER A C 1
ATOM 1683 O O . SER A 1 236 ? 2.167 6.989 7.589 1.00 87.56 236 SER A O 1
ATOM 1685 N N . VAL A 1 237 ? 4.236 6.106 7.450 1.00 87.19 237 VAL A N 1
ATOM 1686 C CA . VAL A 1 237 ? 4.450 6.431 6.036 1.00 87.19 237 VAL A CA 1
ATOM 1687 C C . VAL A 1 237 ? 4.828 5.178 5.260 1.00 87.19 237 VAL A C 1
ATOM 1689 O O . VAL A 1 237 ? 5.591 4.343 5.749 1.00 87.19 237 VAL A O 1
ATOM 1692 N N . MET A 1 238 ? 4.287 5.043 4.051 1.00 87.25 238 MET A N 1
ATOM 1693 C CA . MET A 1 238 ? 4.756 4.064 3.078 1.00 87.25 238 MET A CA 1
ATOM 1694 C C . MET A 1 238 ? 5.931 4.674 2.316 1.00 87.25 238 MET A C 1
ATOM 1696 O O . MET A 1 238 ? 5.819 5.770 1.771 1.00 87.25 238 MET A O 1
ATOM 1700 N N . VAL A 1 239 ? 7.046 3.952 2.270 1.00 82.62 239 VAL A N 1
ATOM 1701 C CA . VAL A 1 239 ? 8.223 4.325 1.482 1.00 82.62 239 VAL A CA 1
ATOM 1702 C C . VAL A 1 239 ? 8.531 3.174 0.541 1.00 82.62 239 VAL A C 1
ATOM 1704 O O . VAL A 1 239 ? 8.495 2.014 0.947 1.00 82.62 239 VAL A O 1
ATOM 1707 N N . ALA A 1 240 ? 8.842 3.486 -0.710 1.00 80.00 240 ALA A N 1
ATOM 1708 C CA . ALA A 1 240 ? 9.420 2.535 -1.640 1.00 80.00 240 ALA A CA 1
ATOM 1709 C C . ALA A 1 240 ? 10.681 3.157 -2.213 1.00 80.00 240 ALA A C 1
ATOM 1711 O O . ALA A 1 240 ? 10.613 4.157 -2.919 1.00 80.00 240 ALA A O 1
ATOM 1712 N N . ASP A 1 241 ? 11.818 2.565 -1.879 1.00 72.38 241 ASP A N 1
ATOM 1713 C CA . ASP A 1 241 ? 13.099 2.982 -2.426 1.00 72.38 241 ASP A CA 1
ATOM 1714 C C . ASP A 1 241 ? 13.500 2.058 -3.575 1.00 72.38 241 ASP A C 1
ATOM 1716 O O . ASP A 1 241 ? 13.130 0.882 -3.574 1.00 72.38 241 ASP A O 1
ATOM 1720 N N . GLY A 1 242 ? 14.239 2.626 -4.530 1.00 59.22 242 GLY A N 1
ATOM 1721 C CA . GLY A 1 242 ? 15.031 2.077 -5.629 1.00 59.22 242 GLY A CA 1
ATOM 1722 C C . GLY A 1 242 ? 16.346 1.407 -5.205 1.00 59.22 242 GLY A C 1
ATOM 1723 O O . GLY A 1 242 ? 16.860 0.513 -5.887 1.00 59.22 242 GLY A O 1
ATOM 1724 N N . ASP A 1 243 ? 16.867 1.827 -4.060 1.00 53.31 243 ASP A N 1
ATOM 1725 C CA . ASP A 1 243 ? 18.279 1.717 -3.768 1.00 53.31 243 ASP A CA 1
ATOM 1726 C C . ASP A 1 243 ? 18.688 0.416 -3.045 1.00 53.31 243 ASP A C 1
ATOM 1728 O O . ASP A 1 243 ? 17.854 -0.332 -2.517 1.00 53.31 243 ASP A O 1
ATOM 1732 N N . PRO A 1 244 ? 19.988 0.087 -3.082 1.00 43.91 244 PRO A N 1
ATOM 1733 C CA . PRO A 1 244 ? 20.516 -1.165 -2.562 1.00 43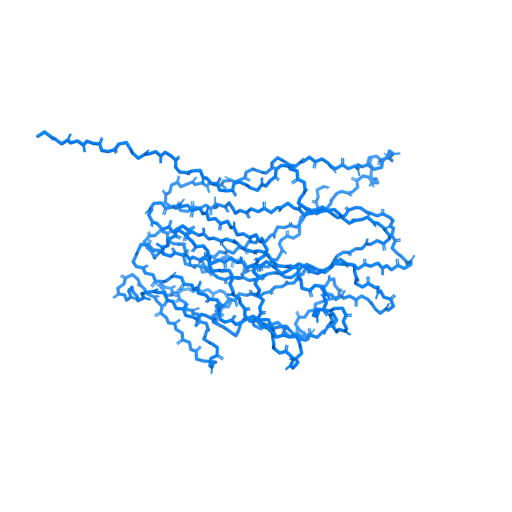.91 244 PRO A CA 1
ATOM 1734 C C . PRO A 1 244 ? 20.756 -1.148 -1.034 1.00 43.91 244 PRO A C 1
ATOM 1736 O O . PRO A 1 244 ? 20.803 -2.214 -0.415 1.00 43.91 244 PRO A O 1
ATOM 1739 N N . GLY A 1 245 ? 20.892 0.039 -0.425 1.00 40.47 245 GLY A N 1
ATOM 1740 C CA . GLY A 1 245 ? 21.301 0.231 0.974 1.00 40.47 245 GLY A CA 1
ATOM 1741 C C . GLY A 1 245 ? 20.192 0.666 1.938 1.00 40.47 245 GLY A C 1
ATOM 1742 O O . GLY A 1 245 ? 20.409 0.635 3.151 1.00 40.47 245 GLY A O 1
ATOM 1743 N N . GLY A 1 246 ? 19.015 1.049 1.438 1.00 41.75 246 GLY A N 1
ATOM 1744 C CA . GLY A 1 246 ? 17.861 1.398 2.254 1.00 41.75 246 GLY A CA 1
ATOM 1745 C C . GLY A 1 246 ? 17.183 0.177 2.873 1.00 41.75 246 GLY A C 1
ATOM 1746 O O . GLY A 1 246 ? 17.065 -0.893 2.268 1.00 41.75 246 GLY A O 1
ATOM 1747 N N . THR A 1 247 ? 16.690 0.328 4.104 1.00 39.22 247 THR A N 1
ATOM 1748 C CA . THR A 1 247 ? 15.752 -0.642 4.683 1.00 39.22 247 THR A CA 1
ATOM 1749 C C . THR A 1 247 ? 14.553 -0.767 3.728 1.00 39.22 247 THR A C 1
ATOM 1751 O O . THR A 1 247 ? 13.918 0.248 3.442 1.00 39.22 247 THR A O 1
ATOM 1754 N N . PRO A 1 248 ? 14.234 -1.966 3.210 1.00 44.28 248 PRO A N 1
ATOM 1755 C CA . PRO A 1 248 ? 13.204 -2.146 2.187 1.00 44.28 248 PRO A CA 1
ATOM 1756 C C . PRO A 1 248 ? 11.844 -1.650 2.675 1.00 44.28 248 PRO A C 1
ATOM 1758 O O . PRO A 1 248 ? 11.591 -1.685 3.879 1.00 44.28 248 PRO A O 1
ATOM 1761 N N . GLY A 1 249 ? 10.998 -1.233 1.721 1.00 45.62 249 GLY A N 1
ATOM 1762 C CA . GLY A 1 249 ? 9.705 -0.547 1.868 1.00 45.62 249 GLY A CA 1
ATOM 1763 C C . GLY A 1 249 ? 8.724 -1.139 2.877 1.00 45.62 249 GLY A C 1
ATOM 1764 O O . GLY A 1 249 ? 7.688 -1.706 2.535 1.00 45.62 249 GLY A O 1
ATOM 1765 N N . ARG A 1 250 ? 9.072 -0.990 4.148 1.00 45.31 250 ARG A N 1
ATOM 1766 C CA . ARG A 1 250 ? 8.241 -1.245 5.306 1.00 45.31 250 ARG A CA 1
ATOM 1767 C C . ARG A 1 250 ? 7.567 0.069 5.671 1.00 45.31 250 ARG A C 1
ATOM 1769 O O . ARG A 1 250 ? 8.212 1.115 5.578 1.00 45.31 250 ARG A O 1
ATOM 1776 N N . PRO A 1 251 ? 6.311 0.032 6.136 1.00 43.97 251 PRO A N 1
ATOM 1777 C CA . PRO A 1 251 ? 5.719 1.182 6.794 1.00 43.97 251 PRO A CA 1
ATOM 1778 C C . PRO A 1 251 ? 6.677 1.661 7.887 1.00 43.97 251 PRO A C 1
ATOM 1780 O O . PRO A 1 251 ? 6.968 0.919 8.828 1.00 43.97 251 PRO A O 1
ATOM 1783 N N . ALA A 1 252 ? 7.216 2.867 7.739 1.00 43.53 252 ALA A N 1
ATOM 1784 C CA . ALA A 1 252 ? 8.020 3.476 8.781 1.00 43.53 252 ALA A CA 1
ATOM 1785 C C . ALA A 1 252 ? 7.047 4.150 9.749 1.00 43.53 252 ALA A C 1
ATOM 1787 O O . ALA A 1 252 ? 6.433 5.170 9.433 1.00 43.53 252 ALA A O 1
ATOM 1788 N N . THR A 1 253 ? 6.857 3.541 10.916 1.00 34.91 253 THR A N 1
ATOM 1789 C CA . THR A 1 253 ? 6.125 4.147 12.030 1.00 34.91 253 THR A CA 1
ATOM 1790 C C . THR A 1 253 ? 7.069 5.063 12.798 1.00 34.91 253 THR A C 1
ATOM 1792 O O . THR A 1 253 ? 8.050 4.583 13.373 1.00 34.91 253 THR A O 1
ATOM 1795 N N . ARG A 1 254 ? 6.766 6.361 12.856 1.00 29.30 254 ARG A N 1
ATOM 1796 C CA . ARG A 1 254 ? 7.427 7.312 13.757 1.00 29.30 254 ARG A CA 1
ATOM 1797 C C . ARG A 1 254 ? 6.390 7.845 14.743 1.00 29.30 254 ARG A C 1
ATOM 1799 O O . ARG A 1 254 ? 5.378 8.416 14.340 1.00 29.30 254 ARG A O 1
ATOM 1806 N N . SER A 1 255 ? 6.637 7.642 16.034 1.00 27.48 255 SER A N 1
ATOM 1807 C CA . SER A 1 255 ? 5.911 8.347 17.095 1.00 27.48 255 SER A CA 1
ATOM 1808 C C . SER A 1 255 ? 6.443 9.779 17.158 1.00 27.48 255 SER A C 1
ATOM 1810 O O . SER A 1 255 ? 7.664 9.963 17.136 1.00 27.48 255 SER A O 1
ATOM 1812 N N . VAL A 1 256 ? 5.550 10.768 17.185 1.00 31.67 256 VAL A N 1
ATOM 1813 C CA . VAL A 1 256 ? 5.892 12.185 17.387 1.00 31.67 256 VAL A CA 1
ATOM 1814 C C . VAL A 1 256 ? 5.213 12.661 18.655 1.00 31.67 256 VAL A C 1
ATOM 1816 O O . VAL A 1 256 ? 4.015 12.338 18.821 1.00 31.67 256 VAL A O 1
#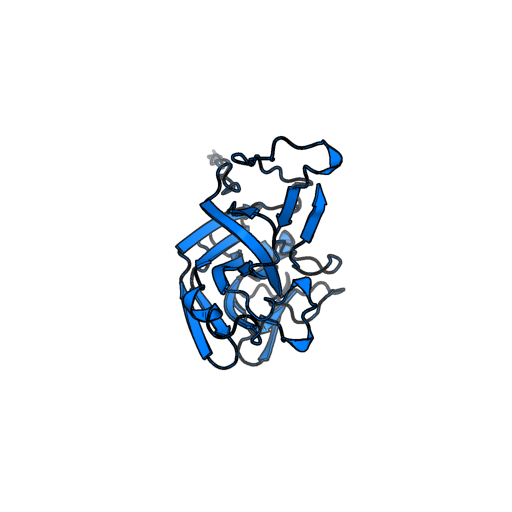

Sequence (256 aa):
MCAAGLLAGQAQAAVSSTPNLQVSGRIEYAAMGASFRTTNGNSSTACTFKTPSGGTFTGSSSSAVGQIVAGNATLLDTERNAVQKVPAGATVKTALLYWVASQSTSTMDNLVDLTVGTTRTTVTASRTWSTALQGAYAGGAVADVTNLIRANPNAALRVDNLNVQINGDQCAVNNVHGAWTLYIVYEHAGLSTKTVSFYDGVSLVGGSTGVSTASVNATGFYLPDSSSLDRVAKASVMVADGDPGGTPGRPATRSV

Solvent-accessible surface area (backbone atoms only — not comparable to full-atom values): 14330 Å² total; per-residue (Å²): 134,86,82,79,75,81,77,72,86,76,72,61,35,58,47,41,42,53,57,79,44,76,51,73,42,32,39,55,68,23,61,43,55,28,42,28,50,71,56,86,53,45,93,62,92,53,57,44,30,21,21,67,87,73,48,78,47,74,26,32,66,91,48,45,60,50,75,39,63,29,4,66,18,57,40,53,52,90,76,50,57,75,71,50,40,75,60,87,89,46,44,70,75,44,25,40,40,34,38,38,26,8,28,84,47,80,64,48,71,50,51,34,32,43,27,51,60,89,49,72,44,82,44,63,42,81,46,71,28,34,31,79,57,97,85,21,20,37,22,26,28,33,25,82,42,34,84,73,34,57,87,49,69,66,42,32,38,31,44,25,56,38,58,31,25,36,26,42,62,24,48,74,45,59,48,43,26,42,30,33,38,39,40,38,35,30,34,33,92,91,43,61,77,42,73,53,70,42,61,58,56,36,82,81,66,49,52,94,82,63,35,84,69,79,86,75,67,75,51,88,82,81,72,71,100,57,59,82,89,70,54,76,50,76,47,73,44,86,50,67,67,45,62,36,83,55,84,65,37,46,66,48,72,46,78,96

Foldseek 3Di:
DDDDDPPDPDDAQAWDQEFPDKDWDLKDKAKWKFWQAPDQFDPDQWGWGAAQVRDIDIFHLVRFDWKDWGWDRKDALVNDDPSNADDPPKFWPWKKKKKKAKDQDQDADQWKWKDFANDIDIFGFPDKGWDDDQNIIMMMTMGTCSVVCRVPVSGMMIITGGIHGRGNRCSVFLNGWIMMMMMTMIHDPPGDIDMDGHTDGDDDQGTPVHNPDDDHNHDDDDFPPDDPVRRKDKDWDFDIGSDRPDRHGGTDIDID

pLDDT: mean 78.71, std 19.28, range [24.86, 98.44]